Protein AF-A0A9D8KZ90-F1 (afdb_monomer)

Nearest PDB structures (foldseek):
  3aqk-assembly1_A  TM=9.303E-01  e=5.732E-07  Escherichia coli DH1
  3aqm-assembly1_B  TM=9.273E-01  e=6.940E-07  Escherichia coli DH1
  3aql-assembly1_B  TM=9.289E-01  e=1.721E-06  Escherichia coli DH1
  8a1g-assembly1_C  TM=1.361E-01  e=7.220E+00  Homo sapiens

InterPro domains:
  IPR025866 Polymerase A arginine-rich C-terminal domain [PF12626] (77-199)

Structure (mmCIF, N/CA/C/O backbone):
data_AF-A0A9D8KZ90-F1
#
_entry.id   AF-A0A9D8KZ90-F1
#
loop_
_atom_site.group_PDB
_atom_site.id
_atom_site.type_symbol
_atom_site.label_atom_id
_atom_site.label_alt_id
_atom_site.label_comp_id
_atom_site.label_asym_id
_atom_site.label_entity_id
_atom_site.label_seq_id
_atom_site.pdbx_PDB_ins_code
_atom_site.Cartn_x
_atom_site.Cartn_y
_atom_site.Cartn_z
_atom_site.occupancy
_atom_site.B_iso_or_equiv
_atom_site.auth_seq_id
_atom_site.auth_comp_id
_atom_site.auth_asym_id
_atom_site.auth_atom_id
_atom_site.pdbx_PDB_model_num
ATOM 1 N N . VAL A 1 1 ? 7.008 9.802 -13.451 1.00 93.75 1 VAL A N 1
ATOM 2 C CA . VAL A 1 1 ? 5.964 9.368 -14.421 1.00 93.75 1 VAL A CA 1
ATOM 3 C C . VAL A 1 1 ? 6.554 8.870 -15.730 1.00 93.75 1 VAL A C 1
ATOM 5 O O . VAL A 1 1 ? 6.314 7.714 -16.064 1.00 93.75 1 VAL A O 1
ATOM 8 N N . ALA A 1 2 ? 7.344 9.680 -16.448 1.00 96.06 2 ALA A N 1
ATOM 9 C CA . ALA A 1 2 ? 7.835 9.346 -17.793 1.00 96.06 2 ALA A CA 1
ATOM 10 C C . ALA A 1 2 ? 8.504 7.960 -17.890 1.00 96.06 2 ALA A C 1
ATOM 12 O O . ALA A 1 2 ? 8.251 7.213 -18.835 1.00 96.06 2 ALA A O 1
ATOM 13 N N . SER A 1 3 ? 9.291 7.569 -16.879 1.00 95.94 3 SER A N 1
ATOM 14 C CA . SER A 1 3 ? 9.936 6.251 -16.827 1.00 95.94 3 SER A CA 1
ATOM 15 C C . SER A 1 3 ? 8.934 5.094 -16.780 1.00 95.94 3 SER A C 1
ATOM 17 O O . SER A 1 3 ? 9.119 4.104 -17.478 1.00 95.94 3 SER A O 1
ATOM 19 N N . PHE A 1 4 ? 7.850 5.214 -16.007 1.00 97.12 4 PHE A N 1
ATOM 20 C CA . PHE A 1 4 ? 6.812 4.179 -15.926 1.00 97.12 4 PHE A CA 1
ATOM 21 C C . PHE A 1 4 ? 6.065 4.028 -17.253 1.00 97.12 4 PHE A C 1
ATOM 23 O O . PHE A 1 4 ? 5.876 2.913 -17.732 1.00 97.12 4 PHE A O 1
ATOM 30 N N . GLU A 1 5 ? 5.721 5.141 -17.898 1.00 96.56 5 GLU A N 1
ATOM 31 C CA . GLU A 1 5 ? 5.086 5.110 -19.220 1.00 96.56 5 GLU A CA 1
ATOM 32 C C . GLU A 1 5 ? 6.037 4.574 -20.298 1.00 96.56 5 GLU A C 1
ATOM 34 O O . GLU A 1 5 ? 5.613 3.889 -21.225 1.00 96.56 5 GLU A O 1
ATOM 39 N N . GLY A 1 6 ? 7.341 4.831 -20.171 1.00 97.25 6 GLY A N 1
ATOM 40 C CA . GLY A 1 6 ? 8.375 4.169 -20.965 1.00 97.25 6 GLY A CA 1
ATOM 41 C C . GLY A 1 6 ? 8.363 2.650 -20.774 1.00 97.25 6 GLY A C 1
ATOM 42 O O . GLY A 1 6 ? 8.307 1.915 -21.758 1.00 97.25 6 GLY A O 1
ATOM 43 N N . LEU A 1 7 ? 8.345 2.169 -19.524 1.00 96.69 7 LEU A N 1
ATOM 44 C CA . LEU A 1 7 ? 8.268 0.734 -19.222 1.00 96.69 7 LEU A CA 1
ATOM 45 C C . LEU A 1 7 ? 7.018 0.079 -19.824 1.00 96.69 7 LEU A C 1
ATOM 47 O O . LEU A 1 7 ? 7.103 -1.046 -20.317 1.00 96.69 7 LEU A O 1
ATOM 51 N N . GLU A 1 8 ? 5.873 0.765 -19.799 1.00 95.06 8 GLU A N 1
ATOM 52 C CA . GLU A 1 8 ? 4.645 0.293 -20.448 1.00 95.06 8 GLU A CA 1
ATOM 53 C C . GLU A 1 8 ? 4.805 0.236 -21.973 1.00 95.06 8 GLU A C 1
ATOM 55 O O . GLU A 1 8 ? 4.580 -0.817 -22.571 1.00 95.06 8 GLU A O 1
ATOM 60 N N . ARG A 1 9 ? 5.240 1.337 -22.603 1.00 96.69 9 ARG A N 1
ATOM 61 C CA . ARG A 1 9 ? 5.380 1.445 -24.067 1.00 96.69 9 ARG A CA 1
ATOM 62 C C . ARG A 1 9 ? 6.353 0.429 -24.656 1.00 96.69 9 ARG A C 1
ATOM 64 O O . ARG A 1 9 ? 6.106 -0.083 -25.742 1.00 96.69 9 ARG A O 1
ATOM 71 N N . HIS A 1 10 ? 7.437 0.130 -23.947 1.00 97.31 10 HIS A N 1
ATOM 72 C CA . HIS A 1 10 ? 8.463 -0.809 -24.404 1.00 97.31 10 HIS A CA 1
ATOM 73 C C . HIS A 1 10 ? 8.230 -2.251 -23.932 1.00 97.31 10 HIS A C 1
ATOM 75 O O . HIS A 1 10 ? 9.076 -3.108 -24.167 1.00 97.31 10 HIS A O 1
ATOM 81 N N . GLY A 1 11 ? 7.111 -2.542 -23.257 1.00 95.44 11 GLY A N 1
ATOM 82 C CA . GLY A 1 11 ? 6.809 -3.897 -22.788 1.00 95.44 11 GLY A CA 1
ATOM 83 C C . GLY A 1 11 ? 7.760 -4.410 -21.700 1.00 95.44 11 GLY A C 1
ATOM 84 O O . GLY A 1 11 ? 7.877 -5.616 -21.507 1.00 95.44 11 GLY A O 1
ATOM 85 N N . LEU A 1 12 ? 8.424 -3.509 -20.971 1.00 97.12 12 LEU A N 1
ATOM 86 C CA . LEU A 1 12 ? 9.364 -3.843 -19.896 1.00 97.12 12 LEU A CA 1
ATOM 87 C C . LEU A 1 12 ? 8.676 -3.974 -18.533 1.00 97.12 12 LEU A C 1
ATOM 89 O O . LEU A 1 12 ? 9.191 -4.648 -17.641 1.00 97.12 12 LEU A O 1
ATOM 93 N N . LEU A 1 13 ? 7.493 -3.375 -18.358 1.00 96.75 13 LEU A N 1
ATOM 94 C CA . LEU A 1 13 ? 6.746 -3.480 -17.103 1.00 96.75 13 LEU A CA 1
ATOM 95 C C . LEU A 1 13 ? 6.445 -4.942 -16.700 1.00 96.75 13 LEU A C 1
ATOM 97 O O . LEU A 1 13 ? 6.677 -5.266 -15.538 1.00 96.75 13 LEU A O 1
ATOM 101 N N . PRO A 1 14 ? 6.008 -5.852 -17.598 1.00 97.06 14 PRO A N 1
ATOM 102 C CA . PRO A 1 14 ? 5.822 -7.265 -17.258 1.00 97.06 14 PRO A CA 1
ATOM 103 C C . PRO A 1 14 ? 7.114 -7.994 -16.871 1.00 97.06 14 PRO A C 1
ATOM 105 O O . PRO A 1 14 ? 7.050 -8.954 -16.111 1.00 97.06 14 PRO A O 1
ATOM 108 N N . ALA A 1 15 ? 8.271 -7.552 -17.373 1.00 96.31 15 ALA A N 1
ATOM 109 C CA . ALA A 1 15 ? 9.558 -8.156 -17.038 1.00 96.31 15 ALA A CA 1
ATOM 110 C C . ALA A 1 15 ? 10.019 -7.777 -15.623 1.00 96.31 15 ALA A C 1
ATOM 112 O O . ALA A 1 15 ? 10.640 -8.588 -14.949 1.00 96.31 15 ALA A O 1
ATOM 113 N N . LEU A 1 16 ? 9.697 -6.563 -15.163 1.00 96.25 16 LEU A N 1
ATOM 114 C CA . LEU A 1 16 ? 10.094 -6.060 -13.843 1.00 96.25 16 LEU A CA 1
ATOM 115 C C . LEU A 1 16 ? 9.031 -6.306 -12.762 1.00 96.25 16 LEU A C 1
ATOM 117 O O . LEU A 1 16 ? 9.360 -6.656 -11.631 1.00 96.25 16 LEU A O 1
ATOM 121 N N . PHE A 1 17 ? 7.756 -6.135 -13.108 1.00 97.44 17 PHE A N 1
ATOM 122 C CA . PHE A 1 17 ? 6.608 -6.198 -12.200 1.00 97.44 17 PHE A CA 1
ATOM 123 C C . PHE A 1 17 ? 5.475 -7.044 -12.814 1.00 97.44 17 PHE A C 1
ATOM 125 O O . PHE A 1 17 ? 4.403 -6.513 -13.129 1.00 97.44 17 PHE A O 1
ATOM 132 N N . PRO A 1 18 ? 5.681 -8.361 -13.002 1.00 97.12 18 PRO A N 1
ATOM 133 C CA . PRO A 1 18 ? 4.776 -9.224 -13.767 1.00 97.12 18 PRO A CA 1
ATOM 134 C C . PRO A 1 18 ? 3.336 -9.219 -13.239 1.00 97.12 18 PRO A C 1
ATOM 136 O O . PRO A 1 18 ? 2.385 -9.045 -14.006 1.00 97.12 18 PRO A O 1
ATOM 139 N N . GLU A 1 19 ? 3.157 -9.346 -11.922 1.00 97.50 19 GLU A N 1
ATOM 140 C CA . GLU A 1 19 ? 1.825 -9.382 -11.304 1.00 97.50 19 GLU A CA 1
ATOM 141 C C . GLU A 1 19 ? 1.105 -8.031 -11.388 1.00 97.50 19 GLU A C 1
ATOM 143 O O . GLU A 1 19 ? -0.108 -7.987 -11.616 1.00 97.50 19 GLU A O 1
ATOM 148 N N . SER A 1 20 ? 1.839 -6.920 -11.258 1.00 97.88 20 SER A N 1
ATOM 149 C CA . SER A 1 20 ? 1.265 -5.581 -11.418 1.00 97.88 20 SER A CA 1
ATOM 150 C C . SER A 1 20 ? 0.876 -5.322 -12.864 1.00 97.88 20 SER A C 1
ATOM 152 O O . SER A 1 20 ? -0.216 -4.819 -13.110 1.00 97.88 20 SER A O 1
ATOM 154 N N . ALA A 1 21 ? 1.712 -5.717 -13.827 1.00 97.44 21 ALA A N 1
ATOM 155 C CA . ALA A 1 21 ? 1.397 -5.594 -15.246 1.00 97.44 21 ALA A CA 1
ATOM 156 C C . ALA A 1 21 ? 0.131 -6.391 -15.609 1.00 97.44 21 ALA A C 1
ATOM 158 O O . ALA A 1 21 ? -0.772 -5.870 -16.269 1.00 97.44 21 ALA A O 1
ATOM 159 N N . ALA A 1 22 ? 0.017 -7.629 -15.113 1.00 96.69 22 ALA A N 1
ATOM 160 C CA . ALA A 1 22 ? -1.178 -8.448 -15.287 1.00 96.69 22 ALA A CA 1
ATOM 161 C C . ALA A 1 22 ? -2.419 -7.801 -14.647 1.00 96.69 22 ALA A C 1
ATOM 163 O O . ALA A 1 22 ? -3.491 -7.764 -15.259 1.00 96.69 22 ALA A O 1
ATOM 164 N N . ALA A 1 23 ? -2.280 -7.250 -13.437 1.00 97.12 23 ALA A N 1
ATOM 165 C CA . ALA A 1 23 ? -3.363 -6.556 -12.751 1.00 97.12 23 ALA A CA 1
ATOM 166 C C . ALA A 1 23 ? -3.833 -5.307 -13.508 1.00 97.12 23 ALA A C 1
ATOM 168 O O . ALA A 1 23 ? -5.037 -5.152 -13.722 1.00 97.12 23 ALA A O 1
ATOM 169 N N . LEU A 1 24 ? -2.905 -4.468 -13.974 1.00 96.44 24 LEU A N 1
ATOM 170 C CA . LEU A 1 24 ? -3.200 -3.270 -14.761 1.00 96.44 24 LEU A CA 1
ATOM 171 C C . LEU A 1 24 ? -3.915 -3.619 -16.070 1.00 96.44 24 LEU A C 1
ATOM 173 O O . LEU A 1 24 ? -4.951 -3.028 -16.366 1.00 96.44 24 LEU A O 1
ATOM 177 N N . LYS A 1 25 ? -3.451 -4.645 -16.796 1.00 94.44 25 LYS A N 1
ATOM 178 C CA . LYS A 1 25 ? -4.100 -5.119 -18.031 1.00 94.44 25 LYS A CA 1
ATOM 179 C C . LYS A 1 25 ? -5.533 -5.613 -17.794 1.00 94.44 25 LYS A C 1
ATOM 181 O O . LYS A 1 25 ? -6.404 -5.418 -18.635 1.00 94.44 25 LYS A O 1
ATOM 186 N N . SER A 1 26 ? -5.791 -6.249 -16.649 1.00 92.62 26 SER A N 1
ATOM 187 C CA . SER A 1 26 ? -7.129 -6.743 -16.287 1.00 92.62 26 SER A CA 1
ATOM 188 C C . SER A 1 26 ? -8.079 -5.655 -15.756 1.00 92.62 26 SER A C 1
ATOM 190 O O . SER A 1 26 ? -9.293 -5.865 -15.689 1.00 92.62 26 SER A O 1
ATOM 192 N N . ASN A 1 27 ? -7.556 -4.484 -15.378 1.00 91.50 27 ASN A N 1
ATOM 193 C CA . ASN A 1 27 ? -8.325 -3.401 -14.775 1.00 91.50 27 ASN A CA 1
ATOM 194 C C . ASN A 1 27 ? -8.948 -2.484 -15.839 1.00 91.50 27 ASN A C 1
ATOM 196 O O . ASN A 1 27 ? -8.428 -1.414 -16.141 1.00 91.50 27 ASN A O 1
ATOM 200 N N . ARG A 1 28 ? -10.114 -2.880 -16.368 1.00 87.00 28 ARG A N 1
ATOM 201 C CA . ARG A 1 28 ? -10.818 -2.138 -17.437 1.00 87.00 28 ARG A CA 1
ATOM 202 C C . ARG A 1 28 ? -11.144 -0.677 -17.106 1.00 87.00 28 ARG A C 1
ATOM 204 O O . ARG A 1 28 ? -11.207 0.138 -18.015 1.00 87.00 28 ARG A O 1
ATOM 211 N N . SER A 1 29 ? -11.334 -0.329 -15.831 1.00 91.44 29 SER A N 1
ATOM 212 C CA . SER A 1 29 ? -11.627 1.053 -15.422 1.00 91.44 29 SER A CA 1
ATOM 213 C C . SER A 1 29 ? -10.416 1.991 -15.490 1.00 91.44 29 SER A C 1
ATOM 215 O O . SER A 1 29 ? -10.577 3.207 -15.351 1.00 91.44 29 SER A O 1
ATOM 217 N N . GLY A 1 30 ? -9.197 1.452 -15.623 1.00 93.69 30 GLY A N 1
ATOM 218 C CA . GLY A 1 30 ? -7.945 2.211 -15.577 1.00 93.69 30 GLY A CA 1
ATOM 219 C C . GLY A 1 30 ? -7.647 2.858 -14.219 1.00 93.69 30 GLY A C 1
ATOM 220 O O . GLY A 1 30 ? -6.675 3.602 -14.101 1.00 93.69 30 GLY A O 1
ATOM 221 N N . ALA A 1 31 ? -8.458 2.593 -13.192 1.00 94.12 31 ALA A N 1
ATOM 222 C CA . ALA A 1 31 ? -8.336 3.209 -11.874 1.00 94.12 31 ALA A CA 1
ATOM 223 C C . ALA A 1 31 ? -6.998 2.875 -11.205 1.00 94.12 31 ALA A C 1
ATOM 225 O O . ALA A 1 31 ? -6.354 3.756 -10.641 1.00 94.12 31 ALA A O 1
ATOM 226 N N . LEU A 1 32 ? -6.534 1.627 -11.335 1.00 95.44 32 LEU A N 1
ATOM 227 C CA . LEU A 1 32 ? -5.238 1.217 -10.791 1.00 95.44 32 LEU A CA 1
ATOM 228 C C . LEU A 1 32 ? -4.076 1.905 -11.515 1.00 95.44 32 LEU A C 1
ATOM 230 O O . LEU A 1 32 ? -3.105 2.287 -10.871 1.00 95.44 32 LEU A O 1
ATOM 234 N N . ARG A 1 33 ? -4.188 2.119 -12.834 1.00 95.94 33 ARG A N 1
ATOM 235 C CA . ARG A 1 33 ? -3.172 2.867 -13.586 1.00 95.94 33 ARG A CA 1
ATOM 236 C C . ARG A 1 33 ? -3.147 4.333 -13.161 1.00 95.94 33 ARG A C 1
ATOM 238 O O . ARG A 1 33 ? -2.069 4.852 -12.901 1.00 95.94 33 ARG A O 1
ATOM 245 N N . ARG A 1 34 ? -4.314 4.982 -13.036 1.00 95.94 34 ARG A N 1
ATOM 246 C CA . ARG A 1 34 ? -4.417 6.370 -12.547 1.00 95.94 34 ARG A CA 1
ATOM 247 C C . ARG A 1 34 ? -3.790 6.528 -11.166 1.00 95.94 34 ARG A C 1
ATOM 249 O O . ARG A 1 34 ? -3.001 7.440 -10.980 1.00 95.94 34 ARG A O 1
ATOM 256 N N . PHE A 1 35 ? -4.068 5.603 -10.247 1.00 96.88 35 PHE A N 1
ATOM 257 C CA . PHE A 1 35 ? -3.436 5.577 -8.928 1.00 96.88 35 PHE A CA 1
ATOM 258 C C . PHE A 1 35 ? -1.903 5.548 -9.004 1.00 96.88 35 PHE A C 1
ATOM 260 O O . PHE A 1 35 ? -1.241 6.362 -8.365 1.00 96.88 35 PHE A O 1
ATOM 267 N N . VAL A 1 36 ? -1.335 4.625 -9.791 1.00 97.50 36 VAL A N 1
ATOM 268 C CA . VAL A 1 36 ? 0.126 4.499 -9.922 1.00 97.50 36 VAL A CA 1
ATOM 269 C C . VAL A 1 36 ? 0.723 5.759 -10.546 1.00 97.50 36 VAL A C 1
ATOM 271 O O . VAL A 1 36 ? 1.708 6.279 -10.033 1.00 97.50 36 VAL A O 1
ATOM 274 N N . VAL A 1 37 ? 0.117 6.274 -11.619 1.00 97.12 37 VAL A N 1
ATOM 275 C CA . VAL A 1 37 ? 0.579 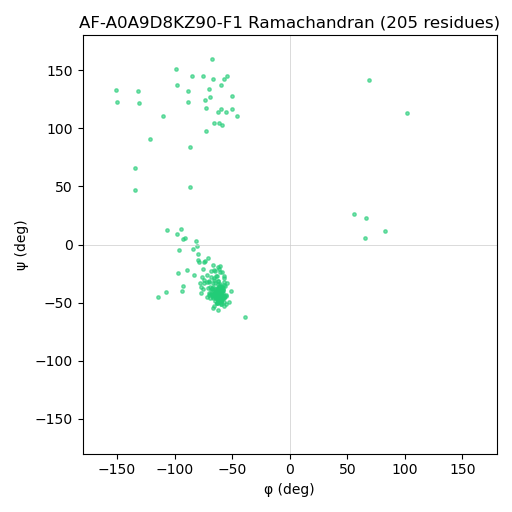7.496 -12.291 1.00 97.12 37 VAL A CA 1
ATOM 276 C C . VAL A 1 37 ? 0.540 8.694 -11.345 1.00 97.12 37 VAL A C 1
ATOM 278 O O . VAL A 1 37 ? 1.513 9.440 -11.298 1.00 97.12 37 VAL A O 1
ATOM 281 N N . GLU A 1 38 ? -0.523 8.850 -10.557 1.00 96.81 38 GLU A N 1
ATOM 282 C CA . GLU A 1 38 ? -0.646 9.951 -9.600 1.00 96.81 38 GLU A CA 1
ATOM 283 C C . GLU A 1 38 ? 0.389 9.849 -8.473 1.00 96.81 38 GLU A C 1
ATOM 285 O O . GLU A 1 38 ? 1.079 10.817 -8.161 1.00 96.81 38 GLU A O 1
ATOM 290 N N . GLY A 1 39 ? 0.592 8.650 -7.919 1.00 96.69 39 GLY A N 1
ATOM 291 C CA . GLY A 1 39 ? 1.633 8.433 -6.913 1.00 96.69 39 GLY A CA 1
ATOM 292 C C . GLY A 1 39 ? 3.044 8.695 -7.445 1.00 96.69 39 GLY A C 1
ATOM 293 O O . GLY A 1 39 ? 3.884 9.257 -6.741 1.00 96.69 39 GLY A O 1
ATOM 294 N N . LEU A 1 40 ? 3.309 8.330 -8.702 1.00 97.38 40 LEU A N 1
ATOM 295 C CA . LEU A 1 40 ? 4.581 8.623 -9.361 1.00 97.38 40 LEU A CA 1
ATOM 296 C C . LEU A 1 40 ? 4.738 10.106 -9.706 1.00 97.38 40 LEU A C 1
ATOM 298 O O . LEU A 1 40 ? 5.859 10.593 -9.666 1.00 97.38 40 LEU A O 1
ATOM 302 N N . ARG A 1 41 ? 3.656 10.825 -10.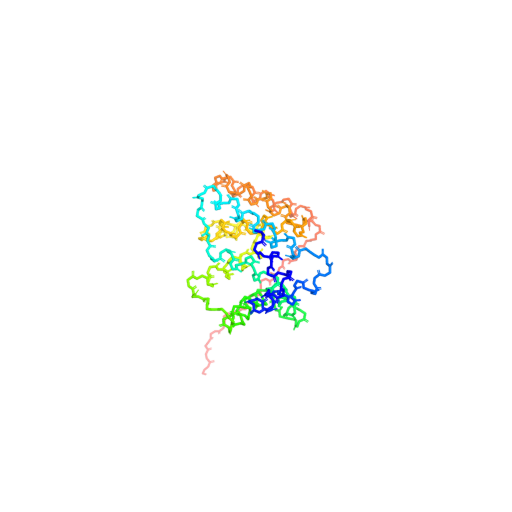019 1.00 97.00 41 ARG A N 1
ATOM 303 C CA . ARG A 1 41 ? 3.681 12.282 -10.218 1.00 97.00 41 ARG A CA 1
ATOM 304 C C . ARG A 1 41 ? 4.068 12.989 -8.926 1.00 97.00 41 ARG A C 1
ATOM 306 O O . ARG A 1 41 ? 5.029 13.745 -8.924 1.00 97.00 41 ARG A O 1
ATOM 313 N N . SER A 1 42 ? 3.405 12.651 -7.821 1.00 94.06 42 SER A N 1
ATOM 314 C CA . SER A 1 42 ? 3.770 13.176 -6.503 1.00 94.06 42 SER A CA 1
ATOM 315 C C . SER A 1 42 ? 5.214 12.814 -6.132 1.00 94.06 42 SER A C 1
ATOM 317 O O . SER A 1 42 ? 5.934 13.622 -5.559 1.00 94.06 42 SER A O 1
ATOM 319 N N . THR A 1 43 ? 5.686 11.621 -6.503 1.00 95.25 43 THR A N 1
ATOM 320 C CA . THR A 1 43 ? 7.090 11.239 -6.286 1.00 95.25 43 THR A CA 1
ATOM 321 C C . THR A 1 43 ? 8.057 12.096 -7.108 1.00 95.25 43 THR A C 1
ATOM 323 O O . THR A 1 43 ? 9.065 12.535 -6.561 1.00 95.25 43 THR A O 1
ATOM 326 N N . ASP A 1 44 ? 7.756 12.357 -8.384 1.00 96.69 44 ASP A N 1
ATOM 327 C CA . ASP A 1 44 ? 8.567 13.237 -9.237 1.00 96.69 44 ASP A CA 1
ATOM 328 C C . ASP A 1 44 ? 8.652 14.655 -8.642 1.00 96.69 44 ASP A C 1
ATOM 330 O O . ASP A 1 44 ? 9.739 15.221 -8.574 1.00 96.69 44 ASP A O 1
ATOM 334 N N . GLU A 1 45 ? 7.528 15.208 -8.168 1.00 96.00 45 GLU A N 1
ATOM 335 C CA . GLU A 1 45 ? 7.467 16.537 -7.536 1.00 96.00 45 GLU A CA 1
ATOM 336 C C . GLU A 1 45 ? 8.352 16.618 -6.291 1.00 96.00 45 GLU A C 1
ATOM 338 O O . GLU A 1 45 ? 9.092 17.581 -6.110 1.00 96.00 45 GLU A O 1
ATOM 343 N N . ARG A 1 46 ? 8.336 15.577 -5.453 1.00 95.38 46 ARG A N 1
ATOM 344 C CA . ARG A 1 46 ? 9.186 15.518 -4.259 1.00 95.38 46 ARG A CA 1
ATOM 345 C C . ARG A 1 46 ? 10.667 15.496 -4.615 1.00 95.38 46 ARG A C 1
ATOM 347 O O . ARG A 1 46 ? 11.436 16.225 -4.004 1.00 95.38 46 ARG A O 1
ATOM 354 N N . VAL A 1 47 ? 11.059 14.718 -5.624 1.00 96.00 47 VAL A N 1
ATOM 355 C CA . VAL A 1 47 ? 12.450 14.707 -6.109 1.00 96.00 47 VAL A CA 1
ATOM 356 C C . VAL A 1 47 ? 12.849 16.075 -6.663 1.00 96.00 47 VAL A C 1
ATOM 358 O O . VAL A 1 47 ? 13.942 16.542 -6.369 1.00 96.00 47 VAL A O 1
ATOM 361 N N . ALA A 1 48 ? 11.973 16.728 -7.431 1.00 96.69 48 ALA A N 1
ATOM 362 C CA . ALA A 1 48 ? 12.238 18.056 -7.985 1.00 96.69 48 ALA A CA 1
ATOM 363 C C . ALA A 1 48 ? 12.409 19.138 -6.903 1.00 96.69 48 ALA A C 1
ATOM 365 O O . ALA A 1 48 ? 13.118 20.114 -7.129 1.00 96.69 48 ALA A O 1
ATOM 366 N N . ASN A 1 49 ? 11.786 18.945 -5.738 1.00 96.75 49 ASN A N 1
ATOM 367 C CA . ASN A 1 49 ? 11.881 19.830 -4.577 1.00 96.75 49 ASN A CA 1
ATOM 368 C C . ASN A 1 49 ? 12.963 19.401 -3.562 1.00 96.75 49 ASN A C 1
ATOM 370 O O . ASN A 1 49 ? 12.936 19.869 -2.425 1.00 96.75 49 ASN A O 1
ATOM 374 N N . ASP A 1 50 ? 13.875 18.488 -3.925 1.00 94.88 50 ASP A N 1
ATOM 375 C CA . ASP A 1 50 ? 14.909 17.922 -3.038 1.00 94.88 50 ASP A CA 1
ATOM 376 C C . ASP A 1 50 ? 14.357 17.277 -1.747 1.00 94.88 50 ASP A C 1
ATOM 378 O O . ASP A 1 50 ? 15.036 17.148 -0.724 1.00 94.88 50 ASP A O 1
ATOM 382 N N . GLU A 1 51 ? 13.107 16.812 -1.784 1.00 93.62 51 GLU A N 1
ATOM 383 C CA . GLU A 1 51 ? 12.490 16.113 -0.668 1.00 93.62 51 GLU A CA 1
ATOM 384 C C . GLU A 1 51 ? 12.830 14.613 -0.665 1.00 93.62 51 GLU A C 1
ATOM 386 O O . GLU A 1 51 ? 12.856 13.947 -1.706 1.00 93.62 51 GLU A O 1
ATOM 391 N N . PRO A 1 52 ? 12.994 14.001 0.522 1.00 91.31 52 PRO A N 1
ATOM 392 C CA . PRO A 1 52 ? 13.323 12.587 0.619 1.00 91.31 52 PRO A CA 1
ATOM 393 C C . PRO A 1 52 ? 12.154 11.696 0.185 1.00 91.31 52 PRO A C 1
ATOM 395 O O . PRO A 1 52 ? 11.057 11.743 0.752 1.00 91.31 52 PRO A O 1
ATOM 398 N N . VAL A 1 53 ? 12.418 10.786 -0.752 1.00 92.50 53 VAL A N 1
ATOM 399 C CA . VAL A 1 53 ? 11.475 9.746 -1.185 1.00 92.50 53 VAL A CA 1
ATOM 400 C C . VAL A 1 53 ? 11.771 8.423 -0.479 1.00 92.50 53 VAL A C 1
ATOM 402 O O . VAL A 1 53 ? 12.918 8.003 -0.346 1.00 92.50 53 VAL A O 1
ATOM 405 N N . SER A 1 54 ? 10.723 7.724 -0.034 1.00 93.75 54 SER A N 1
ATOM 406 C CA . SER A 1 54 ? 10.861 6.412 0.603 1.00 93.75 54 SER A CA 1
ATOM 407 C C . SER A 1 54 ? 10.833 5.276 -0.430 1.00 93.75 54 SER A C 1
ATOM 409 O O . SER A 1 54 ? 9.807 5.102 -1.095 1.00 93.75 54 SER A O 1
ATOM 411 N N . PRO A 1 55 ? 11.868 4.412 -0.504 1.00 95.50 55 PRO A N 1
ATOM 412 C CA . PRO A 1 55 ? 11.843 3.238 -1.379 1.00 95.50 55 PRO A CA 1
ATOM 413 C C . PRO A 1 55 ? 10.671 2.295 -1.083 1.00 95.50 55 PRO A C 1
ATOM 415 O O . PRO A 1 55 ? 10.053 1.759 -1.997 1.00 95.50 55 PRO A O 1
ATOM 418 N N . ALA A 1 56 ? 10.321 2.121 0.196 1.00 97.12 56 ALA A N 1
ATOM 419 C CA . ALA A 1 56 ? 9.191 1.284 0.592 1.00 97.12 56 ALA A CA 1
ATOM 420 C C . ALA A 1 56 ? 7.853 1.824 0.068 1.00 97.12 56 ALA A C 1
ATOM 422 O O . ALA A 1 56 ? 6.998 1.045 -0.347 1.00 97.12 56 ALA A O 1
ATOM 423 N N . PHE A 1 57 ? 7.682 3.149 0.055 1.00 97.38 57 PHE A N 1
ATOM 424 C CA . PHE A 1 57 ? 6.488 3.784 -0.496 1.00 97.38 57 PHE A CA 1
ATOM 425 C C . PHE A 1 57 ? 6.414 3.607 -2.016 1.00 97.38 57 PHE A C 1
ATOM 427 O O . PHE A 1 57 ? 5.364 3.245 -2.536 1.00 97.38 57 PHE A O 1
ATOM 434 N N . LEU A 1 58 ? 7.538 3.761 -2.723 1.00 96.94 58 LEU A N 1
ATOM 435 C CA . LEU A 1 58 ? 7.594 3.529 -4.167 1.00 96.94 58 LEU A CA 1
ATOM 436 C C . LEU A 1 58 ? 7.216 2.083 -4.530 1.00 96.94 58 LEU A C 1
ATOM 438 O O . LEU A 1 58 ? 6.390 1.867 -5.416 1.00 96.94 58 LEU A O 1
ATOM 442 N N . PHE A 1 59 ? 7.749 1.087 -3.812 1.00 97.88 59 PHE A N 1
ATOM 443 C CA . PHE A 1 59 ? 7.320 -0.304 -3.996 1.00 97.88 59 PHE A CA 1
ATOM 444 C C . PHE A 1 59 ? 5.842 -0.501 -3.647 1.00 97.88 59 PHE A C 1
ATOM 446 O O . PHE A 1 59 ? 5.142 -1.205 -4.375 1.00 97.88 59 PHE A O 1
ATOM 453 N N . ALA A 1 60 ? 5.340 0.157 -2.596 1.00 98.31 60 ALA A N 1
ATOM 454 C CA . ALA A 1 60 ? 3.928 0.090 -2.228 1.00 98.31 60 ALA A CA 1
ATOM 455 C C . ALA A 1 60 ? 3.023 0.592 -3.356 1.00 98.31 60 ALA A C 1
ATOM 457 O O . ALA A 1 60 ? 1.980 -0.018 -3.582 1.00 98.31 60 ALA A O 1
ATOM 458 N N . LEU A 1 61 ? 3.423 1.653 -4.069 1.00 97.81 61 LEU A N 1
ATOM 459 C CA . LEU A 1 61 ? 2.708 2.176 -5.235 1.00 97.81 61 LEU A CA 1
ATOM 460 C C . LEU A 1 61 ? 2.742 1.190 -6.406 1.00 97.81 61 LEU A C 1
ATOM 462 O O . LEU A 1 61 ? 1.694 0.797 -6.915 1.00 97.81 61 LEU A O 1
ATOM 466 N N . LEU A 1 62 ? 3.941 0.764 -6.815 1.00 97.75 62 LEU A N 1
ATOM 467 C CA . LEU A 1 62 ? 4.139 -0.064 -8.011 1.00 97.75 62 LEU A CA 1
ATOM 4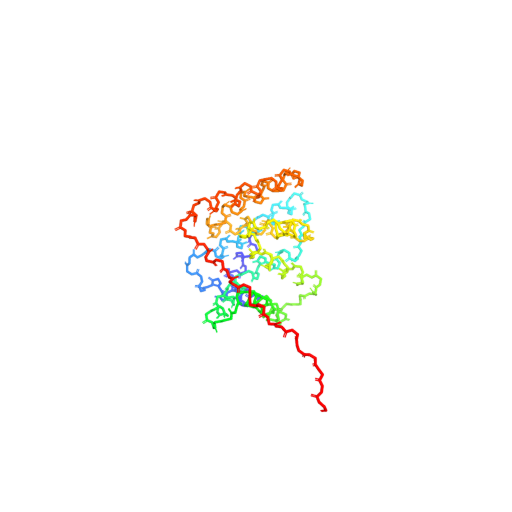68 C C . LEU A 1 62 ? 3.520 -1.463 -7.878 1.00 97.75 62 LEU A C 1
ATOM 470 O O . LEU A 1 62 ? 3.074 -2.041 -8.871 1.00 97.75 62 LEU A O 1
ATOM 474 N N . LEU A 1 63 ? 3.464 -2.009 -6.661 1.00 98.38 63 LEU A N 1
ATOM 475 C CA . LEU A 1 63 ? 2.905 -3.334 -6.371 1.00 98.38 63 LEU A CA 1
ATOM 476 C C . LEU A 1 63 ? 1.442 -3.298 -5.910 1.00 98.38 63 LEU A C 1
ATOM 478 O O . LEU A 1 63 ? 0.813 -4.351 -5.784 1.00 98.38 63 LEU A O 1
ATOM 482 N N . TRP A 1 64 ? 0.859 -2.111 -5.720 1.00 98.12 64 TRP A N 1
ATOM 483 C CA . TRP A 1 64 ? -0.547 -1.973 -5.340 1.00 98.12 64 TRP A CA 1
ATOM 484 C C . TRP A 1 64 ? -1.520 -2.686 -6.292 1.00 98.12 64 TRP A C 1
ATOM 486 O O . TRP A 1 64 ? -2.409 -3.387 -5.800 1.00 98.12 64 TRP A O 1
ATOM 496 N N . PRO A 1 65 ? -1.367 -2.611 -7.634 1.00 98.00 65 PRO A N 1
ATOM 497 C CA . PRO A 1 65 ? -2.267 -3.324 -8.535 1.00 98.00 65 PRO A CA 1
ATOM 498 C C . PRO A 1 65 ? -2.257 -4.842 -8.302 1.00 98.00 65 PRO A C 1
ATOM 500 O O . PRO A 1 65 ? -3.321 -5.469 -8.243 1.00 98.00 65 PRO A O 1
ATOM 503 N N . ALA A 1 66 ? -1.069 -5.426 -8.110 1.00 98.25 66 ALA A N 1
ATOM 504 C CA . ALA A 1 66 ? -0.905 -6.843 -7.794 1.00 98.25 66 ALA A CA 1
ATOM 505 C C . ALA A 1 66 ? -1.572 -7.208 -6.459 1.00 98.25 66 ALA A C 1
ATOM 507 O O . ALA A 1 66 ? -2.272 -8.224 -6.369 1.00 98.25 66 ALA A O 1
ATOM 508 N N . PHE A 1 67 ? -1.406 -6.357 -5.440 1.00 98.56 67 PHE A N 1
ATOM 509 C CA . PHE A 1 67 ? -2.053 -6.516 -4.139 1.00 98.56 67 PHE A CA 1
ATOM 510 C C . PHE A 1 67 ? -3.578 -6.523 -4.264 1.00 98.56 67 PHE A C 1
ATOM 512 O O . PHE A 1 67 ? -4.211 -7.475 -3.811 1.00 98.56 67 PHE A O 1
ATOM 519 N N . CYS A 1 68 ? -4.177 -5.537 -4.941 1.00 97.06 68 CYS A N 1
ATOM 520 C CA . CYS A 1 68 ? -5.628 -5.471 -5.132 1.00 97.06 68 CYS A CA 1
ATOM 521 C C . CYS A 1 68 ? -6.178 -6.712 -5.845 1.00 97.06 68 CYS A C 1
ATOM 523 O O . CYS A 1 68 ? -7.161 -7.301 -5.394 1.00 97.06 68 CYS A O 1
ATOM 525 N N . ARG A 1 69 ? -5.534 -7.138 -6.940 1.00 97.31 69 ARG A N 1
ATOM 526 C CA . ARG A 1 69 ? -5.948 -8.330 -7.695 1.00 97.31 69 ARG A CA 1
ATOM 527 C C .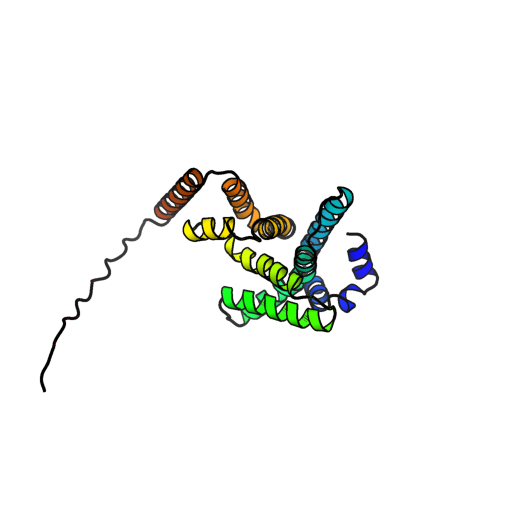 ARG A 1 69 ? -5.886 -9.592 -6.833 1.00 97.31 69 ARG A C 1
ATOM 529 O O . ARG A 1 69 ? -6.829 -10.382 -6.842 1.00 97.31 69 ARG A O 1
ATOM 536 N N . THR A 1 70 ? -4.808 -9.760 -6.070 1.00 98.19 70 THR A N 1
ATOM 537 C CA . THR A 1 70 ? -4.617 -10.919 -5.183 1.00 98.19 70 THR A CA 1
ATOM 538 C C . THR A 1 70 ? -5.611 -10.907 -4.024 1.00 98.19 70 THR A C 1
ATOM 540 O O . THR A 1 70 ? -6.211 -11.937 -3.721 1.00 98.19 70 THR A O 1
ATOM 543 N N . LEU A 1 71 ? -5.844 -9.744 -3.413 1.00 98.06 71 LEU A N 1
ATOM 544 C CA . LEU A 1 71 ? -6.801 -9.573 -2.324 1.00 98.06 71 LEU A CA 1
ATOM 545 C C . LEU A 1 71 ? -8.222 -9.943 -2.760 1.00 98.06 71 LEU A C 1
ATOM 547 O O . LEU A 1 71 ? -8.872 -10.743 -2.092 1.00 98.06 71 LEU A O 1
ATOM 551 N N . ILE A 1 72 ? -8.679 -9.427 -3.905 1.00 96.25 72 ILE A N 1
ATOM 552 C CA . ILE A 1 72 ? -10.008 -9.746 -4.450 1.00 96.25 72 ILE A CA 1
ATOM 553 C C . ILE A 1 72 ? -10.137 -11.251 -4.713 1.00 96.25 72 ILE A C 1
ATOM 555 O O . ILE A 1 72 ? -11.172 -11.846 -4.411 1.00 96.25 72 ILE A O 1
ATOM 559 N N . ALA A 1 73 ? -9.095 -11.888 -5.255 1.00 97.44 73 ALA A N 1
ATOM 560 C CA . ALA A 1 73 ? -9.100 -13.328 -5.494 1.00 97.44 73 ALA A CA 1
ATOM 561 C C . ALA A 1 73 ? -9.227 -14.133 -4.189 1.00 97.44 73 ALA A C 1
ATOM 563 O O . ALA A 1 73 ? -10.041 -15.051 -4.120 1.00 97.44 73 ALA A O 1
ATOM 564 N N . LEU A 1 74 ? -8.478 -13.766 -3.145 1.00 97.94 74 LEU A N 1
ATOM 565 C CA . LEU A 1 74 ? -8.530 -14.428 -1.836 1.00 97.94 74 LEU A CA 1
ATOM 566 C C . LEU A 1 74 ? -9.871 -14.206 -1.121 1.00 97.94 74 LEU A C 1
ATOM 568 O O . LEU A 1 74 ? -10.411 -15.131 -0.523 1.00 97.94 74 LEU A O 1
ATOM 572 N N . GLN A 1 75 ? -10.451 -13.009 -1.220 1.00 96.88 75 GLN A N 1
ATOM 573 C CA . GLN A 1 75 ? -11.779 -12.726 -0.664 1.00 96.88 75 GLN A CA 1
ATOM 574 C C . GLN A 1 75 ? -12.872 -13.552 -1.351 1.00 96.88 75 GLN A C 1
ATOM 576 O O . GLN A 1 75 ? -13.754 -14.084 -0.682 1.00 96.88 75 GLN A O 1
ATOM 581 N N . ARG A 1 76 ? -12.789 -13.734 -2.675 1.00 97.00 76 ARG A N 1
ATOM 582 C CA . ARG A 1 76 ? -13.712 -14.604 -3.429 1.00 97.00 76 ARG A CA 1
ATOM 583 C C . ARG A 1 76 ? -13.598 -16.081 -3.052 1.00 97.00 76 ARG A C 1
ATOM 585 O O . ARG A 1 76 ? -14.551 -16.822 -3.248 1.00 97.00 76 ARG A O 1
ATOM 592 N N . GLN A 1 77 ? -12.464 -16.498 -2.495 1.00 96.81 77 GLN A N 1
ATOM 593 C CA . GLN A 1 77 ? -12.270 -17.840 -1.937 1.00 96.81 77 GLN A CA 1
ATOM 594 C C . GLN A 1 77 ? -12.844 -17.982 -0.515 1.00 96.81 77 GLN A C 1
ATOM 596 O O . GLN A 1 77 ? -12.701 -19.036 0.096 1.00 96.81 77 GLN A O 1
ATOM 601 N N . GLY A 1 78 ? -13.482 -16.939 0.029 1.00 96.25 78 GLY A N 1
ATOM 602 C CA . GLY A 1 78 ? -14.127 -16.972 1.343 1.00 96.25 78 GLY A CA 1
ATOM 603 C C . GLY A 1 78 ? -13.183 -16.733 2.522 1.00 96.25 78 GLY A C 1
ATOM 604 O O . GLY A 1 78 ? -13.579 -16.946 3.667 1.00 96.25 78 GLY A O 1
ATOM 605 N N . LEU A 1 79 ? -11.943 -16.289 2.285 1.00 96.62 79 LEU A N 1
ATOM 606 C CA . LEU A 1 79 ? -11.041 -15.941 3.382 1.00 96.62 79 LEU A CA 1
ATOM 607 C C . LEU A 1 79 ? -11.555 -14.713 4.140 1.00 96.62 79 LEU A C 1
ATOM 609 O O . LEU A 1 79 ? -12.024 -13.739 3.546 1.00 96.62 79 LEU A O 1
ATOM 613 N N . ALA A 1 80 ? -11.385 -14.734 5.464 1.00 96.81 80 ALA A N 1
ATOM 614 C CA . ALA A 1 80 ? -11.699 -13.593 6.314 1.00 96.81 80 ALA A CA 1
ATOM 615 C C . ALA A 1 80 ? -10.915 -12.338 5.865 1.00 96.81 80 ALA A C 1
ATOM 617 O O . ALA A 1 80 ? -9.736 -12.462 5.521 1.00 96.81 80 ALA A O 1
ATOM 618 N N . PRO A 1 81 ? -11.504 -11.124 5.906 1.00 93.75 81 PRO A N 1
ATOM 619 C CA . PRO A 1 81 ? -10.889 -9.928 5.324 1.00 93.75 81 PRO A CA 1
ATOM 620 C C . PRO A 1 81 ? -9.475 -9.609 5.827 1.00 93.75 81 PRO A C 1
ATOM 622 O O . PRO A 1 81 ? -8.599 -9.302 5.022 1.00 93.75 81 PRO A O 1
ATOM 625 N N . GLU A 1 82 ? -9.233 -9.700 7.140 1.00 94.19 82 G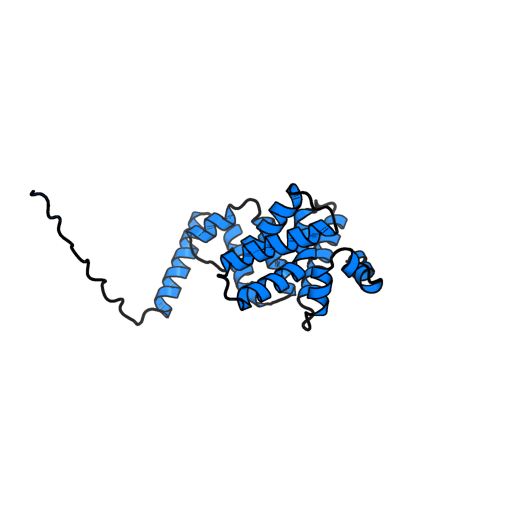LU A N 1
ATOM 626 C CA . GLU A 1 82 ? -7.906 -9.418 7.711 1.00 94.19 82 GLU A CA 1
ATOM 627 C C . GLU A 1 82 ? -6.862 -10.463 7.284 1.00 94.19 82 GLU A C 1
ATOM 629 O O . GLU A 1 82 ? -5.717 -10.115 6.994 1.00 94.19 82 GLU A O 1
ATOM 634 N N . GLU A 1 83 ? -7.264 -11.732 7.195 1.00 97.19 83 GLU A N 1
ATOM 635 C CA . GLU A 1 83 ? -6.393 -12.824 6.754 1.00 97.19 83 GLU A CA 1
ATOM 636 C C . GLU A 1 83 ? -6.083 -12.717 5.257 1.00 97.19 83 GLU A C 1
ATOM 638 O O . GLU A 1 83 ? -4.934 -12.857 4.839 1.00 97.19 83 GLU A O 1
ATOM 643 N N . ALA A 1 84 ? -7.089 -12.390 4.442 1.00 98.06 84 ALA A N 1
ATOM 644 C CA . ALA A 1 84 ? -6.921 -12.171 3.011 1.00 98.06 84 ALA A CA 1
ATOM 645 C C . ALA A 1 84 ? -5.936 -11.025 2.722 1.00 98.06 84 ALA A C 1
ATOM 647 O O . ALA A 1 84 ? -5.123 -11.137 1.808 1.00 98.06 84 ALA A O 1
ATOM 648 N N . GLN A 1 85 ? -5.961 -9.950 3.519 1.00 97.31 85 GLN A N 1
ATOM 649 C CA . GLN A 1 85 ? -5.023 -8.828 3.391 1.00 97.31 85 GLN A CA 1
ATOM 650 C C . GLN A 1 85 ? -3.582 -9.231 3.691 1.00 97.31 85 GLN A C 1
ATOM 652 O O . GLN A 1 85 ? -2.694 -8.930 2.893 1.00 97.31 85 GLN A O 1
ATOM 657 N N . ARG A 1 86 ? -3.349 -9.937 4.803 1.00 97.88 86 ARG A N 1
ATOM 658 C CA . ARG A 1 86 ? -2.009 -10.427 5.165 1.00 97.88 86 ARG A CA 1
ATOM 659 C C . ARG A 1 86 ? -1.466 -11.371 4.097 1.00 97.88 86 ARG A C 1
ATOM 661 O O . ARG A 1 86 ? -0.395 -11.123 3.552 1.00 97.88 86 ARG A O 1
ATOM 668 N N . ARG A 1 87 ? -2.260 -12.367 3.688 1.00 98.25 87 ARG A N 1
ATOM 669 C CA . ARG A 1 87 ? -1.861 -13.313 2.634 1.00 98.25 87 ARG A CA 1
ATOM 670 C C . ARG A 1 87 ? -1.619 -12.647 1.284 1.00 98.25 87 ARG A C 1
ATOM 672 O O . ARG A 1 87 ? -0.706 -13.055 0.572 1.00 98.25 87 ARG A O 1
ATOM 679 N N . ALA A 1 88 ? -2.415 -11.644 0.909 1.00 98.56 88 ALA A N 1
ATOM 680 C CA . ALA A 1 88 ? -2.190 -10.896 -0.325 1.00 98.56 88 ALA A CA 1
ATOM 681 C C . ALA A 1 88 ? -0.854 -10.143 -0.283 1.00 98.56 88 ALA A C 1
ATOM 683 O O . ALA A 1 88 ? -0.087 -10.214 -1.243 1.00 98.56 88 ALA A O 1
ATOM 684 N N . ALA A 1 89 ? -0.563 -9.466 0.833 1.00 98.25 89 ALA A N 1
ATOM 685 C CA . ALA A 1 89 ? 0.684 -8.736 1.031 1.00 98.25 89 ALA A CA 1
ATOM 686 C C . ALA A 1 89 ? 1.904 -9.669 0.943 1.00 98.25 89 ALA A C 1
ATOM 688 O O . ALA A 1 89 ? 2.849 -9.381 0.202 1.00 98.25 89 ALA A O 1
ATOM 689 N N . ASP A 1 90 ? 1.844 -10.816 1.623 1.00 98.00 90 ASP A N 1
ATOM 690 C CA . ASP A 1 90 ? 2.902 -11.827 1.603 1.00 98.00 90 ASP A CA 1
ATOM 691 C C . ASP A 1 90 ? 3.099 -12.413 0.204 1.00 98.00 90 ASP A C 1
ATOM 693 O O . ASP A 1 90 ? 4.216 -12.417 -0.314 1.00 98.00 90 ASP A O 1
ATOM 697 N N . ARG A 1 91 ? 2.017 -12.852 -0.451 1.00 98.12 91 ARG A N 1
ATOM 698 C CA . ARG A 1 91 ? 2.087 -13.497 -1.769 1.00 98.12 91 ARG A CA 1
ATOM 699 C C . ARG A 1 91 ? 2.668 -12.574 -2.833 1.00 98.12 91 ARG A C 1
ATOM 701 O O . ARG A 1 91 ? 3.546 -12.994 -3.580 1.00 98.12 91 ARG A O 1
ATOM 708 N N . VAL A 1 92 ? 2.212 -11.322 -2.883 1.00 98.31 92 VAL A N 1
ATOM 709 C CA . VAL A 1 92 ? 2.732 -10.333 -3.840 1.00 98.31 92 VAL A CA 1
ATOM 710 C C . VAL A 1 92 ? 4.205 -10.043 -3.575 1.00 98.31 92 VAL A C 1
ATOM 712 O O . VAL A 1 92 ? 4.991 -9.981 -4.515 1.00 98.31 92 VAL A O 1
ATOM 715 N N . THR A 1 93 ? 4.600 -9.928 -2.305 1.00 97.69 93 THR A N 1
ATOM 716 C CA . THR A 1 93 ? 6.004 -9.705 -1.937 1.00 97.69 93 THR A CA 1
ATOM 717 C C . THR A 1 93 ? 6.886 -10.887 -2.349 1.00 97.69 93 THR A C 1
ATOM 719 O O . THR A 1 93 ? 7.940 -10.681 -2.947 1.00 97.69 93 THR A O 1
ATOM 722 N N . LEU A 1 94 ? 6.456 -12.121 -2.066 1.00 97.31 94 LEU A N 1
ATOM 723 C CA . LEU A 1 94 ? 7.196 -13.340 -2.408 1.00 97.31 94 LEU A CA 1
ATOM 724 C C . LEU A 1 94 ? 7.317 -13.540 -3.919 1.00 97.31 94 LEU A C 1
ATOM 726 O O . LEU A 1 94 ? 8.396 -13.878 -4.394 1.00 97.31 94 LEU A O 1
ATOM 730 N N . HIS A 1 95 ? 6.248 -13.292 -4.677 1.00 96.75 95 HIS A N 1
ATOM 731 C CA . HIS A 1 95 ? 6.309 -13.340 -6.138 1.00 96.75 95 HIS A CA 1
ATOM 732 C C . HIS A 1 95 ? 7.233 -12.249 -6.691 1.00 96.75 95 HIS A C 1
ATOM 734 O O . HIS A 1 95 ? 8.011 -12.513 -7.595 1.00 96.75 95 HIS A O 1
ATOM 740 N N . GLN A 1 96 ? 7.212 -11.030 -6.143 1.00 97.38 96 GLN A N 1
ATOM 741 C CA . GLN A 1 96 ? 8.105 -9.976 -6.632 1.00 97.38 96 GLN A CA 1
ATOM 742 C C . GLN A 1 96 ? 9.587 -10.303 -6.383 1.00 97.38 96 GLN A C 1
ATOM 744 O O . GLN A 1 96 ? 10.437 -9.961 -7.208 1.00 97.38 96 GLN A O 1
ATOM 749 N N . LEU A 1 97 ? 9.898 -10.993 -5.280 1.00 96.19 97 LEU A N 1
ATOM 750 C CA . LEU A 1 97 ? 11.258 -11.415 -4.934 1.00 96.19 97 LEU A CA 1
ATOM 751 C C . LEU A 1 97 ? 11.892 -12.371 -5.954 1.00 96.19 97 LEU A C 1
ATOM 753 O O . LEU A 1 97 ? 13.117 -12.446 -6.004 1.00 96.19 97 LEU A O 1
ATOM 757 N N . THR A 1 98 ? 11.101 -13.068 -6.778 1.00 96.38 98 THR A N 1
ATOM 758 C CA . THR A 1 98 ? 11.643 -13.926 -7.847 1.00 96.38 98 THR A CA 1
ATOM 759 C C . THR A 1 98 ? 12.181 -13.127 -9.032 1.00 96.38 98 THR A C 1
ATOM 761 O O . THR A 1 98 ? 12.889 -13.681 -9.866 1.00 96.38 98 THR A O 1
ATOM 764 N N . THR A 1 99 ? 11.838 -11.839 -9.117 1.00 96.19 99 THR A N 1
ATOM 765 C CA . THR A 1 99 ? 12.163 -10.967 -10.252 1.00 96.19 99 THR A CA 1
ATOM 766 C C . THR A 1 99 ? 13.118 -9.846 -9.852 1.00 96.19 99 THR A C 1
ATOM 768 O O . THR A 1 99 ? 14.080 -9.570 -10.561 1.00 96.19 99 THR A O 1
ATOM 771 N N . ILE A 1 100 ? 12.871 -9.189 -8.713 1.00 94.81 100 ILE A N 1
ATOM 772 C CA . ILE A 1 100 ? 13.694 -8.081 -8.212 1.00 94.81 100 ILE A CA 1
ATOM 773 C C . ILE A 1 100 ? 14.004 -8.318 -6.738 1.00 94.81 100 ILE A C 1
ATOM 775 O O . ILE A 1 100 ? 13.104 -8.555 -5.930 1.00 94.81 100 ILE A O 1
ATOM 779 N N . ALA A 1 101 ? 15.278 -8.180 -6.367 1.00 95.19 101 ALA A N 1
ATOM 780 C CA . ALA A 1 101 ? 15.690 -8.218 -4.973 1.00 95.19 101 ALA A CA 1
ATOM 781 C C . ALA A 1 1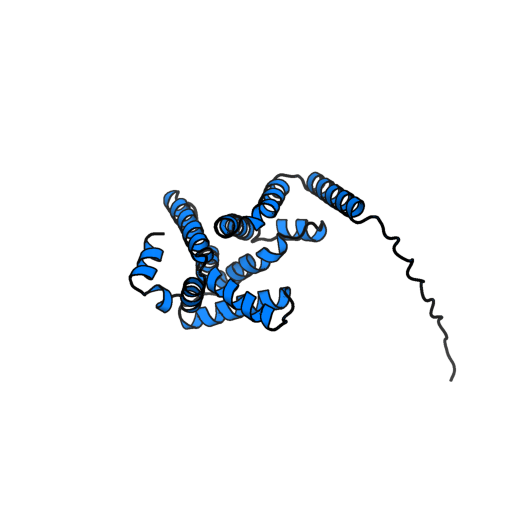01 ? 15.001 -7.094 -4.179 1.00 95.19 101 ALA A C 1
ATOM 783 O O . ALA A 1 101 ? 15.236 -5.907 -4.411 1.00 95.19 101 ALA A O 1
ATOM 784 N N . LEU A 1 102 ? 14.174 -7.477 -3.206 1.00 95.38 102 LEU A N 1
ATOM 785 C CA . LEU A 1 102 ? 13.434 -6.564 -2.340 1.00 95.38 102 LEU A CA 1
ATOM 786 C C . LEU A 1 102 ? 13.810 -6.815 -0.868 1.00 95.38 102 LEU A C 1
ATOM 788 O O . LEU A 1 102 ? 13.198 -7.646 -0.193 1.00 95.38 102 LEU A O 1
ATOM 792 N N . PRO A 1 103 ? 14.831 -6.113 -0.341 1.00 96.38 103 PRO A N 1
ATOM 793 C CA . PRO A 1 103 ? 15.259 -6.256 1.047 1.00 96.38 103 PRO A CA 1
ATOM 794 C C . PRO A 1 103 ? 14.127 -6.052 2.063 1.00 96.38 103 PRO A C 1
ATOM 796 O O . PRO A 1 103 ? 13.292 -5.159 1.909 1.00 96.38 103 PRO A O 1
ATOM 799 N N . ARG A 1 104 ? 14.166 -6.801 3.176 1.00 96.81 104 ARG A N 1
ATOM 800 C CA . ARG A 1 104 ? 13.150 -6.738 4.251 1.00 96.81 104 ARG A CA 1
ATOM 801 C C . ARG A 1 104 ? 12.920 -5.339 4.824 1.00 96.81 104 ARG A C 1
ATOM 803 O O . ARG A 1 104 ? 11.793 -4.989 5.152 1.00 96.81 104 ARG A O 1
ATOM 810 N N . ARG A 1 105 ? 13.969 -4.513 4.884 1.00 97.00 105 ARG A N 1
ATOM 811 C CA . ARG A 1 105 ? 13.879 -3.104 5.312 1.00 97.00 105 ARG A CA 1
ATOM 812 C C . ARG A 1 105 ? 12.958 -2.245 4.432 1.00 97.00 105 ARG A C 1
ATOM 814 O O . ARG A 1 105 ? 12.549 -1.174 4.866 1.00 97.00 105 ARG A O 1
ATOM 821 N N . PHE A 1 106 ? 12.646 -2.696 3.216 1.00 96.75 106 PHE A N 1
ATOM 822 C CA . PHE A 1 106 ? 11.722 -2.031 2.299 1.00 96.75 106 PHE A CA 1
ATOM 823 C C . PHE A 1 106 ? 10.396 -2.783 2.174 1.00 96.75 106 PHE A C 1
ATOM 825 O O . PHE A 1 106 ? 9.350 -2.139 2.193 1.00 96.75 106 PHE A O 1
ATOM 832 N N . SER A 1 107 ? 10.411 -4.122 2.111 1.00 97.44 107 SER A N 1
ATOM 833 C CA . SER A 1 107 ? 9.164 -4.889 1.996 1.00 97.44 107 SER A CA 1
ATOM 834 C C . SER A 1 107 ? 8.299 -4.835 3.249 1.00 97.44 107 SER A C 1
ATOM 836 O O . SER A 1 107 ? 7.086 -4.713 3.116 1.00 97.44 107 SER A O 1
ATOM 838 N N . LEU A 1 108 ? 8.875 -4.875 4.455 1.00 97.56 108 LEU A N 1
ATOM 839 C CA . LEU A 1 108 ? 8.063 -4.835 5.676 1.00 97.56 108 LEU A CA 1
ATOM 840 C C . LEU A 1 108 ? 7.292 -3.508 5.793 1.00 97.56 108 LEU A C 1
ATOM 842 O O . LEU A 1 108 ? 6.065 -3.555 5.891 1.00 97.56 108 LEU A O 1
ATOM 846 N N . PRO A 1 109 ? 7.928 -2.326 5.654 1.00 97.94 109 PRO A N 1
ATOM 847 C CA . PRO A 1 109 ? 7.180 -1.071 5.671 1.00 97.94 109 PRO A CA 1
ATOM 848 C C . PRO A 1 109 ? 6.169 -0.916 4.534 1.00 97.94 109 PRO A C 1
ATOM 850 O O . PRO A 1 109 ? 5.120 -0.306 4.721 1.00 97.94 109 PRO A O 1
ATOM 853 N N . MET A 1 110 ? 6.475 -1.455 3.353 1.00 98.19 110 MET A N 1
ATOM 854 C CA . MET A 1 110 ? 5.548 -1.486 2.222 1.00 98.19 110 MET A CA 1
ATOM 855 C C . MET A 1 110 ? 4.269 -2.255 2.580 1.00 98.19 110 MET A C 1
ATOM 857 O O . MET A 1 110 ? 3.166 -1.754 2.366 1.00 98.19 110 MET A O 1
ATOM 861 N N . GLN A 1 111 ? 4.405 -3.451 3.159 1.00 98.38 111 GLN A N 1
ATOM 862 C CA . GLN A 1 111 ? 3.253 -4.241 3.587 1.00 98.38 111 GLN A CA 1
ATOM 863 C C . GLN A 1 111 ? 2.476 -3.544 4.711 1.00 98.38 111 GLN A C 1
ATOM 865 O O . GLN A 1 111 ? 1.249 -3.532 4.683 1.00 98.38 111 GLN A O 1
ATOM 870 N N . GLU A 1 112 ? 3.158 -2.911 5.670 1.00 98.06 112 GLU A N 1
ATOM 871 C CA . GLU A 1 112 ? 2.507 -2.123 6.727 1.00 98.06 112 GLU A CA 1
ATOM 872 C C . GLU A 1 112 ? 1.631 -0.999 6.151 1.00 98.06 112 GLU A C 1
ATOM 874 O O . GLU A 1 112 ? 0.500 -0.814 6.606 1.00 98.06 112 GLU A O 1
ATOM 879 N N . ILE A 1 113 ? 2.107 -0.293 5.116 1.00 98.50 113 ILE A N 1
ATOM 880 C CA . ILE A 1 113 ? 1.330 0.739 4.407 1.00 98.50 113 ILE A CA 1
ATOM 881 C C . ILE A 1 113 ? 0.027 0.151 3.848 1.00 98.50 113 ILE A C 1
ATOM 883 O O . ILE A 1 113 ? -1.035 0.757 4.022 1.00 98.50 113 ILE A O 1
ATOM 887 N N . TRP A 1 114 ? 0.083 -1.031 3.224 1.00 98.31 114 TRP A N 1
ATOM 888 C CA . TRP A 1 114 ? -1.103 -1.715 2.698 1.00 98.31 114 TRP A CA 1
ATOM 889 C C . TRP A 1 114 ? -2.052 -2.178 3.800 1.00 98.31 114 TRP A C 1
ATOM 891 O O . TRP A 1 114 ? -3.258 -1.969 3.704 1.00 98.31 114 TRP A O 1
ATOM 901 N N . LEU A 1 115 ? -1.533 -2.789 4.865 1.00 97.38 115 LEU A N 1
ATOM 902 C CA . LEU A 1 115 ? -2.356 -3.327 5.951 1.00 97.38 115 LEU A CA 1
ATOM 903 C C . LEU A 1 115 ? -3.050 -2.224 6.761 1.00 97.38 115 LEU A C 1
ATOM 905 O O . LEU A 1 115 ? -4.141 -2.441 7.290 1.00 97.38 115 LEU A O 1
ATOM 909 N N . LEU A 1 116 ? -2.463 -1.028 6.832 1.00 97.56 116 LEU A N 1
ATOM 910 C CA . LEU A 1 116 ? -3.107 0.134 7.444 1.00 97.56 116 LEU A CA 1
ATOM 911 C C . LEU A 1 116 ? -4.312 0.638 6.646 1.00 97.56 116 LEU A C 1
ATOM 913 O O . LEU A 1 116 ? -5.211 1.234 7.238 1.00 97.56 116 LEU A O 1
ATOM 917 N N . GLN A 1 117 ? -4.397 0.349 5.343 1.00 97.00 117 GLN A N 1
ATOM 918 C CA . GLN A 1 117 ? -5.486 0.829 4.489 1.00 97.00 117 GLN A CA 1
ATOM 919 C C . GLN A 1 117 ? -6.879 0.420 4.982 1.00 97.00 117 GLN A C 1
ATOM 921 O O . GLN A 1 117 ? -7.834 1.173 4.818 1.00 97.00 117 GLN A O 1
ATOM 926 N N . SER A 1 118 ? -7.006 -0.745 5.623 1.00 94.06 118 SER A N 1
ATOM 927 C CA . SER A 1 118 ? -8.280 -1.218 6.181 1.00 94.06 118 SER A CA 1
ATOM 928 C C . SER A 1 118 ? -8.637 -0.597 7.528 1.00 94.06 118 SER A C 1
ATOM 930 O O . SER A 1 118 ? -9.775 -0.708 7.984 1.00 94.06 118 SER A O 1
ATOM 932 N N . ARG A 1 119 ? -7.679 0.065 8.184 1.00 94.56 119 ARG A N 1
ATOM 933 C CA . ARG A 1 119 ? -7.879 0.712 9.485 1.00 94.56 119 ARG A CA 1
ATOM 934 C C . ARG A 1 119 ? -8.503 2.097 9.344 1.00 94.56 119 ARG A C 1
ATOM 936 O O . ARG A 1 119 ? -9.233 2.503 10.246 1.00 94.56 119 ARG A O 1
ATOM 943 N N . PHE A 1 120 ? -8.302 2.767 8.208 1.00 95.50 120 PHE A N 1
ATOM 944 C CA . PHE A 1 120 ? -8.828 4.112 7.970 1.00 95.50 120 PHE A CA 1
ATOM 945 C C . PHE A 1 120 ? -10.362 4.185 7.890 1.00 95.50 120 PHE A C 1
ATOM 947 O O . PHE A 1 120 ? -10.904 5.256 8.125 1.00 95.50 120 PHE A O 1
ATOM 954 N N . GLY A 1 121 ? -11.075 3.074 7.682 1.00 92.88 121 GLY A N 1
ATOM 955 C CA . GLY A 1 121 ? -12.546 3.053 7.745 1.00 92.88 121 GLY A CA 1
ATOM 956 C C . GLY A 1 121 ? -13.127 2.993 9.168 1.00 92.88 121 GLY A C 1
ATOM 957 O O . GLY A 1 121 ? -14.333 3.089 9.360 1.00 92.88 121 GLY A O 1
ATOM 958 N N . SER A 1 122 ? -12.299 2.799 10.200 1.00 90.50 122 SER A N 1
ATOM 959 C CA . SER A 1 122 ? -12.777 2.653 11.580 1.00 90.50 122 SER A CA 1
ATOM 960 C C . SER A 1 122 ? -12.906 4.004 12.284 1.00 90.50 122 SER A C 1
ATOM 962 O O . SER A 1 122 ? -11.940 4.757 12.353 1.00 90.50 122 SER A O 1
ATOM 964 N N . ARG A 1 123 ? -14.050 4.242 12.937 1.00 91.75 123 ARG A N 1
ATOM 965 C CA . ARG A 1 123 ? -14.289 5.392 13.838 1.00 91.75 123 ARG A CA 1
ATOM 966 C C . ARG A 1 123 ? -14.313 5.027 15.326 1.00 91.75 123 ARG A C 1
ATOM 968 O O . ARG A 1 123 ? -14.707 5.809 16.177 1.00 91.75 123 ARG A O 1
ATOM 975 N N . GLN A 1 124 ? -13.885 3.816 15.680 1.00 90.19 124 GLN A N 1
ATOM 976 C CA . GLN A 1 124 ? -13.792 3.408 17.085 1.00 90.19 124 GLN A CA 1
ATOM 977 C C . GLN A 1 124 ? -12.604 4.083 17.778 1.00 90.19 124 GLN A C 1
ATOM 979 O O . GLN A 1 124 ? -11.464 3.858 17.364 1.00 90.19 124 GLN A O 1
ATOM 984 N N . ARG A 1 125 ? -12.849 4.789 18.891 1.00 89.62 125 ARG A N 1
ATOM 985 C CA . ARG A 1 125 ? -11.839 5.527 19.678 1.00 89.62 125 ARG A CA 1
ATOM 986 C C . ARG A 1 125 ? -10.493 4.811 19.806 1.00 89.62 125 ARG A C 1
ATOM 988 O O . ARG A 1 125 ? -9.485 5.279 19.289 1.00 89.62 125 ARG A O 1
ATOM 995 N N . LYS A 1 126 ? -10.476 3.624 20.426 1.00 91.00 126 LYS A N 1
ATOM 996 C CA . LYS A 1 126 ? -9.237 2.849 20.646 1.00 91.00 126 LYS A CA 1
ATOM 997 C C . LYS A 1 126 ? -8.479 2.544 19.348 1.00 91.00 126 LYS A C 1
ATOM 999 O O . LYS A 1 126 ? -7.253 2.491 19.348 1.00 91.00 126 LYS A O 1
ATOM 1004 N N . ARG A 1 127 ? -9.195 2.314 18.242 1.00 92.88 127 ARG A N 1
ATOM 1005 C CA . ARG A 1 127 ? -8.587 2.023 16.936 1.00 92.88 127 ARG A CA 1
ATOM 1006 C C . ARG A 1 127 ? -8.056 3.288 16.271 1.00 92.88 127 ARG A C 1
ATOM 1008 O O . ARG A 1 127 ? -7.007 3.203 15.640 1.00 92.88 127 ARG A O 1
ATOM 1015 N N . VAL A 1 128 ? -8.743 4.419 16.433 1.00 94.56 128 VAL A N 1
ATOM 1016 C CA . VAL A 1 128 ? -8.306 5.715 15.901 1.00 94.56 128 VAL A CA 1
ATOM 1017 C C . VAL A 1 128 ? -6.973 6.114 16.525 1.00 94.56 128 VAL A C 1
ATOM 1019 O O . VAL A 1 128 ? -5.986 6.224 15.802 1.00 94.56 128 VAL A O 1
ATOM 1022 N N . PHE A 1 129 ? -6.901 6.176 17.859 1.00 94.12 129 PHE A N 1
ATOM 1023 C CA . PHE A 1 129 ? -5.659 6.510 18.567 1.00 94.12 129 PHE A CA 1
ATOM 1024 C C . PHE A 1 129 ? -4.507 5.567 18.217 1.00 94.12 129 PHE A C 1
ATOM 1026 O O . PHE A 1 129 ? -3.411 6.024 17.913 1.00 94.12 129 PHE A O 1
ATOM 1033 N N . ARG A 1 130 ? -4.758 4.251 18.168 1.00 94.69 130 ARG A N 1
ATOM 1034 C CA . ARG A 1 130 ? -3.730 3.272 17.778 1.00 94.69 130 ARG A CA 1
ATOM 1035 C C . ARG A 1 130 ? -3.228 3.464 16.344 1.00 94.69 130 ARG A C 1
ATOM 1037 O O . ARG A 1 130 ? -2.091 3.122 16.045 1.00 94.69 130 ARG A O 1
ATOM 1044 N N . THR A 1 131 ? -4.084 3.936 15.444 1.00 95.94 131 THR A N 1
ATOM 1045 C CA . THR A 1 131 ? -3.703 4.169 14.047 1.00 95.94 131 THR A CA 1
ATOM 1046 C C . THR A 1 131 ? -2.894 5.458 13.927 1.00 95.94 131 THR A C 1
ATOM 1048 O O . THR A 1 131 ? -1.864 5.432 13.263 1.00 95.94 131 THR A O 1
ATOM 1051 N N . LEU A 1 132 ? -3.286 6.533 14.628 1.00 95.19 132 LEU A N 1
ATOM 1052 C CA . LEU A 1 132 ? -2.532 7.796 14.675 1.00 95.19 132 LEU A CA 1
ATOM 1053 C C . LEU A 1 132 ? -1.107 7.613 15.206 1.00 95.19 132 LEU A C 1
ATOM 1055 O O . LEU A 1 132 ? -0.177 8.212 14.679 1.00 95.19 132 LEU A O 1
ATOM 1059 N N . THR A 1 133 ? -0.917 6.767 16.221 1.00 95.38 133 THR A N 1
ATOM 1060 C CA . THR A 1 133 ? 0.410 6.533 16.814 1.00 95.38 133 THR A CA 1
ATOM 1061 C C . THR A 1 133 ? 1.281 5.554 16.027 1.00 95.38 133 THR A C 1
ATOM 1063 O O . THR A 1 133 ? 2.420 5.291 16.416 1.00 95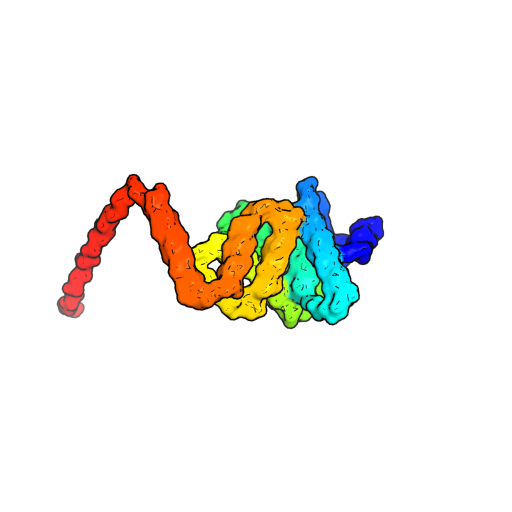.38 133 THR A O 1
ATOM 1066 N N . HIS A 1 134 ? 0.782 4.989 14.925 1.00 97.06 134 HIS A N 1
ATOM 1067 C CA . HIS A 1 134 ? 1.541 4.014 14.155 1.00 97.06 134 HIS A CA 1
ATOM 1068 C C . HIS A 1 134 ? 2.730 4.684 13.431 1.00 97.06 134 HIS A C 1
ATOM 1070 O O . HIS A 1 134 ? 2.521 5.674 12.728 1.00 97.06 134 HIS A O 1
ATOM 1076 N N . PRO A 1 135 ? 3.957 4.119 13.462 1.00 95.62 135 PRO A N 1
ATOM 1077 C CA . PRO A 1 135 ? 5.138 4.732 12.829 1.00 95.62 135 PRO A CA 1
ATOM 1078 C C . PRO A 1 135 ? 4.984 5.013 11.327 1.00 95.62 135 PRO A C 1
ATOM 1080 O O . PRO A 1 135 ? 5.619 5.901 10.767 1.00 95.62 135 PRO A O 1
ATOM 1083 N N . ARG A 1 136 ? 4.136 4.229 10.654 1.00 96.00 136 ARG A N 1
ATOM 1084 C CA . ARG A 1 136 ? 3.818 4.361 9.221 1.00 96.00 136 ARG A CA 1
ATOM 1085 C C . ARG A 1 136 ? 2.532 5.114 8.918 1.00 96.00 136 ARG A C 1
ATOM 1087 O O . ARG A 1 136 ? 2.125 5.128 7.761 1.00 96.00 136 ARG A O 1
ATOM 1094 N N . PHE A 1 137 ? 1.903 5.734 9.914 1.00 96.88 137 PHE A N 1
ATOM 1095 C CA . PHE A 1 137 ? 0.648 6.452 9.723 1.00 96.88 137 PHE A CA 1
ATOM 1096 C C . PHE A 1 137 ? 0.746 7.473 8.589 1.00 96.88 137 PHE A C 1
ATOM 1098 O O . PHE A 1 137 ? -0.070 7.423 7.676 1.00 96.88 137 PHE A O 1
ATOM 1105 N N . ARG A 1 138 ? 1.786 8.323 8.584 1.00 95.69 138 ARG A N 1
ATOM 1106 C CA . ARG A 1 138 ? 1.945 9.362 7.557 1.00 95.69 138 ARG A CA 1
ATOM 1107 C C . ARG A 1 138 ? 1.984 8.780 6.146 1.00 95.69 138 ARG A C 1
ATOM 1109 O O . ARG A 1 138 ? 1.166 9.147 5.314 1.00 95.69 138 ARG A O 1
ATOM 1116 N N . ALA A 1 139 ? 2.865 7.807 5.915 1.00 96.62 139 ALA A N 1
ATOM 1117 C CA . ALA A 1 139 ? 2.967 7.130 4.626 1.00 96.62 139 ALA A CA 1
ATOM 1118 C C . ALA A 1 139 ? 1.652 6.432 4.239 1.00 96.62 139 ALA A C 1
ATOM 1120 O O . ALA A 1 139 ? 1.229 6.497 3.093 1.00 96.62 139 ALA A O 1
ATOM 1121 N N . ALA A 1 140 ? 0.969 5.783 5.182 1.00 97.81 140 ALA A N 1
ATOM 1122 C CA . ALA A 1 140 ? -0.298 5.118 4.901 1.00 97.81 140 ALA A CA 1
ATOM 1123 C C . ALA A 1 140 ? -1.452 6.098 4.628 1.00 97.81 140 ALA A C 1
ATOM 1125 O O . ALA A 1 140 ? -2.330 5.783 3.824 1.00 97.81 140 ALA A O 1
ATOM 1126 N N . PHE A 1 141 ? -1.443 7.273 5.259 1.00 97.62 141 PHE A N 1
ATOM 1127 C CA . PHE A 1 141 ? -2.405 8.341 5.013 1.00 97.62 141 PHE A CA 1
ATOM 1128 C C . PHE A 1 141 ? -2.163 9.000 3.652 1.00 97.62 141 PHE A C 1
ATOM 1130 O O . PHE A 1 141 ? -3.103 9.133 2.876 1.00 97.62 141 PHE A O 1
ATOM 1137 N N . ASP A 1 142 ? -0.911 9.309 3.303 1.00 96.06 142 ASP A N 1
ATOM 1138 C CA . ASP A 1 142 ? -0.558 9.804 1.964 1.00 96.06 142 ASP A CA 1
ATOM 1139 C C . ASP A 1 142 ? -0.978 8.794 0.881 1.00 96.06 142 ASP A C 1
ATOM 1141 O O . ASP A 1 142 ? -1.547 9.154 -0.148 1.00 96.06 142 ASP A O 1
ATOM 1145 N N . PHE A 1 143 ? -0.805 7.498 1.156 1.00 97.50 143 PHE A N 1
ATOM 1146 C CA . PHE A 1 143 ? -1.289 6.428 0.286 1.00 97.50 143 PHE A CA 1
ATOM 1147 C C . PHE A 1 143 ? -2.823 6.412 0.161 1.00 97.50 143 PHE A C 1
ATOM 1149 O O . PHE A 1 143 ? -3.344 6.216 -0.936 1.00 97.50 143 PHE A O 1
ATOM 1156 N N . LEU A 1 144 ? -3.561 6.640 1.257 1.00 97.06 144 LEU A N 1
ATOM 1157 C CA . LEU A 1 144 ? -5.024 6.759 1.236 1.00 97.06 144 LEU A CA 1
ATOM 1158 C C . LEU A 1 144 ? -5.475 7.951 0.382 1.00 97.06 144 LEU A C 1
ATOM 1160 O O . LEU A 1 144 ? -6.413 7.809 -0.400 1.00 97.06 144 LEU A O 1
ATOM 1164 N N . VAL A 1 145 ? -4.794 9.095 0.491 1.00 96.31 145 VAL A N 1
ATOM 1165 C CA . VAL A 1 145 ? -5.073 10.280 -0.333 1.00 96.31 145 VAL A CA 1
ATOM 1166 C C . VAL A 1 145 ? -4.895 9.956 -1.815 1.00 96.31 145 VAL A C 1
ATOM 1168 O O . VAL A 1 145 ? -5.793 10.225 -2.608 1.00 96.31 145 VAL A O 1
ATOM 1171 N N . LEU A 1 146 ? -3.808 9.279 -2.196 1.00 95.56 146 LEU A N 1
ATOM 1172 C CA . LEU A 1 146 ? -3.598 8.850 -3.584 1.00 95.56 146 LEU A CA 1
ATOM 1173 C C . LEU A 1 146 ? -4.692 7.897 -4.082 1.00 95.56 146 LEU A C 1
ATOM 1175 O O . LEU A 1 146 ? -5.081 7.950 -5.250 1.00 95.56 146 LEU A O 1
ATOM 1179 N N . ARG A 1 147 ? -5.243 7.041 -3.209 1.00 95.06 147 ARG A N 1
ATOM 1180 C CA . ARG A 1 147 ? -6.357 6.148 -3.576 1.00 95.06 147 ARG A CA 1
ATOM 1181 C C . ARG A 1 147 ? -7.614 6.914 -3.986 1.00 95.06 147 ARG A C 1
ATOM 1183 O O . ARG A 1 147 ? -8.424 6.346 -4.719 1.00 95.06 147 ARG A O 1
ATOM 1190 N N . GLN A 1 148 ? -7.747 8.189 -3.615 1.00 92.88 148 GLN A N 1
ATOM 1191 C CA . GLN A 1 148 ? -8.835 9.044 -4.085 1.00 92.88 148 GLN A CA 1
ATOM 1192 C C . GLN A 1 148 ? -8.816 9.247 -5.609 1.00 92.88 148 GLN A C 1
ATOM 1194 O O . GLN A 1 148 ? -9.873 9.322 -6.229 1.00 92.88 148 GLN A O 1
ATOM 1199 N N . ALA A 1 149 ? -7.633 9.239 -6.239 1.00 88.19 149 ALA A N 1
ATOM 1200 C CA . ALA A 1 149 ? -7.500 9.324 -7.697 1.00 88.19 149 ALA A CA 1
ATOM 1201 C C . ALA A 1 149 ? -8.071 8.088 -8.427 1.00 88.19 149 ALA A C 1
ATOM 1203 O O . ALA A 1 149 ? -8.411 8.141 -9.615 1.00 88.19 149 ALA A O 1
ATOM 1204 N N . ALA A 1 150 ? -8.185 6.957 -7.722 1.00 86.25 150 ALA A N 1
ATOM 1205 C CA . ALA A 1 150 ? -8.808 5.739 -8.231 1.00 86.25 150 ALA A CA 1
ATOM 1206 C C . ALA A 1 150 ? -10.301 5.631 -7.889 1.00 86.25 150 ALA A C 1
ATOM 1208 O O . ALA A 1 150 ? -11.048 5.087 -8.704 1.00 86.25 150 ALA A O 1
ATOM 1209 N N . SER A 1 151 ? -10.723 6.108 -6.712 1.00 87.50 151 SER A N 1
ATOM 1210 C CA . SER A 1 151 ? -12.104 6.025 -6.220 1.00 87.50 151 SER A CA 1
ATOM 1211 C C . SER A 1 151 ? -12.442 7.186 -5.281 1.00 87.50 151 SER A C 1
ATOM 1213 O O . SER A 1 151 ? -11.714 7.453 -4.328 1.00 87.50 151 SER A O 1
ATOM 1215 N N . SER A 1 152 ? -13.598 7.821 -5.485 1.00 88.94 152 SER A N 1
ATOM 1216 C CA . SER A 1 152 ? -14.109 8.889 -4.615 1.00 88.94 152 SER A CA 1
ATOM 1217 C C . SER A 1 152 ? -14.591 8.397 -3.245 1.00 88.94 152 SER A C 1
ATOM 1219 O O . SER A 1 152 ? -14.802 9.214 -2.352 1.00 88.94 152 SER A O 1
ATOM 1221 N N . GLU A 1 153 ? -14.732 7.083 -3.046 1.00 91.00 153 GLU A N 1
ATOM 1222 C CA . GLU A 1 153 ? -15.237 6.473 -1.803 1.00 91.00 153 GLU A CA 1
ATOM 1223 C C . GLU A 1 153 ? -14.397 6.829 -0.567 1.00 91.00 153 GLU A C 1
ATOM 1225 O O . GLU A 1 153 ? -14.896 6.812 0.554 1.00 91.00 153 GLU A O 1
ATOM 1230 N N . HIS A 1 154 ? -13.127 7.194 -0.753 1.00 92.81 154 HIS A N 1
ATOM 1231 C CA . HIS A 1 154 ? -12.220 7.526 0.346 1.00 92.81 154 HIS A CA 1
ATOM 1232 C C . HIS A 1 154 ? -12.333 8.975 0.836 1.00 92.81 154 HIS A C 1
ATOM 1234 O O . HIS A 1 154 ? -11.672 9.326 1.810 1.00 92.81 154 HIS A O 1
ATOM 1240 N N . ALA A 1 155 ? -13.158 9.822 0.210 1.00 94.56 155 ALA A N 1
ATOM 1241 C CA . ALA A 1 155 ? -13.237 11.248 0.538 1.00 94.56 155 ALA A CA 1
ATOM 1242 C C . ALA A 1 155 ? -13.601 11.510 2.013 1.00 94.56 155 ALA A C 1
ATOM 1244 O O . ALA A 1 155 ? -12.942 12.312 2.674 1.00 94.56 155 ALA A O 1
ATOM 1245 N N . ALA A 1 156 ? -14.600 10.797 2.544 1.00 94.44 156 ALA A N 1
ATOM 1246 C CA . ALA A 1 156 ? -15.033 10.943 3.935 1.00 94.44 156 ALA A CA 1
ATOM 1247 C C . ALA A 1 156 ? -13.974 10.446 4.934 1.00 94.44 156 ALA A C 1
ATOM 1249 O O . ALA A 1 156 ? -13.758 11.069 5.973 1.00 94.44 156 ALA A O 1
ATOM 1250 N N . ASP A 1 157 ? -13.277 9.350 4.608 1.00 95.12 157 ASP A N 1
ATOM 1251 C CA . ASP A 1 157 ? -12.144 8.875 5.405 1.00 95.12 157 ASP A CA 1
ATOM 1252 C C . ASP A 1 157 ? -11.024 9.917 5.426 1.00 95.12 157 ASP A C 1
ATOM 1254 O O . ASP A 1 157 ? -10.551 10.295 6.495 1.00 95.12 157 ASP A O 1
ATOM 1258 N N . ILE A 1 158 ? -10.629 10.428 4.260 1.00 96.56 158 ILE A N 1
ATOM 1259 C CA . ILE A 1 158 ? -9.558 11.420 4.138 1.00 96.56 158 ILE A CA 1
ATOM 1260 C C . ILE A 1 158 ? -9.887 12.685 4.933 1.00 96.56 158 ILE A C 1
ATOM 1262 O O . ILE A 1 158 ? -9.018 13.177 5.652 1.00 96.56 158 ILE A O 1
ATOM 1266 N N . ALA A 1 159 ? -11.119 13.191 4.833 1.00 95.62 159 ALA A N 1
ATOM 1267 C CA . ALA A 1 159 ? -11.562 14.370 5.573 1.00 95.62 159 ALA A CA 1
ATOM 1268 C C . ALA A 1 159 ? -11.445 14.155 7.089 1.00 95.62 159 ALA A C 1
ATOM 1270 O O . ALA A 1 159 ? -10.766 14.927 7.765 1.00 95.62 159 ALA A O 1
ATOM 1271 N N . PHE A 1 160 ? -12.002 13.049 7.593 1.00 95.50 160 PHE A N 1
ATOM 1272 C CA . PHE A 1 160 ? -11.930 12.693 9.009 1.00 95.50 160 PHE A CA 1
ATOM 1273 C C . PHE A 1 160 ? -10.481 12.595 9.509 1.00 95.50 160 PHE A C 1
ATOM 1275 O O . PHE A 1 160 ? -10.124 13.185 10.524 1.00 95.50 160 PHE A O 1
ATOM 1282 N N . TRP A 1 161 ? -9.614 11.869 8.797 1.00 96.00 161 TRP A N 1
ATOM 1283 C CA . TRP A 1 161 ? -8.229 11.684 9.238 1.00 96.00 161 TRP A CA 1
ATOM 1284 C C . TRP A 1 161 ? -7.386 12.949 9.102 1.00 96.00 161 TRP A C 1
ATOM 1286 O O . TRP A 1 161 ? -6.419 13.108 9.845 1.00 96.00 161 TRP A O 1
ATOM 1296 N N . ARG A 1 162 ? -7.722 13.854 8.176 1.00 95.44 162 ARG A N 1
ATOM 1297 C CA . ARG A 1 162 ? -7.082 15.171 8.074 1.00 95.44 162 ARG A CA 1
ATOM 1298 C C . ARG A 1 162 ? -7.402 16.027 9.299 1.00 95.44 162 ARG A C 1
ATOM 1300 O O . ARG A 1 162 ? -6.491 16.642 9.841 1.00 95.44 162 ARG A O 1
ATOM 1307 N N . GLU A 1 163 ? -8.650 16.012 9.753 1.00 93.81 163 GLU A N 1
ATOM 1308 C CA . GLU A 1 163 ? -9.078 16.721 10.960 1.00 93.81 163 GLU A CA 1
ATOM 1309 C C . GLU A 1 163 ? -8.494 16.090 12.233 1.00 93.81 163 GLU A C 1
ATOM 1311 O O . GLU A 1 163 ? -7.901 16.781 13.058 1.00 93.81 163 GLU A O 1
ATOM 1316 N N . ALA A 1 164 ? -8.546 14.760 12.352 1.00 92.81 164 ALA A N 1
ATOM 1317 C CA . ALA A 1 164 ? -8.027 14.037 13.515 1.00 92.81 164 ALA A CA 1
ATOM 1318 C C . ALA A 1 164 ? -6.516 14.238 13.750 1.00 92.81 164 ALA A C 1
ATOM 1320 O O . ALA A 1 164 ? -6.041 14.059 14.867 1.00 92.81 164 ALA A O 1
ATOM 1321 N N . GLN A 1 165 ? -5.751 14.599 12.712 1.00 92.25 165 GLN A N 1
ATOM 1322 C CA . GLN A 1 165 ? -4.328 14.948 12.826 1.00 92.25 165 GLN A CA 1
ATOM 1323 C C . GLN A 1 165 ? -4.083 16.336 13.439 1.00 92.25 165 GLN A C 1
ATOM 1325 O O . GLN A 1 165 ? -2.974 16.598 13.896 1.00 92.25 165 GLN A O 1
ATOM 1330 N N . GLN A 1 166 ? -5.076 17.226 13.399 1.00 90.06 166 GLN A N 1
ATOM 1331 C CA . GLN A 1 166 ? -4.968 18.612 13.869 1.00 90.06 166 GLN A CA 1
ATOM 1332 C C . GLN A 1 166 ? -5.502 18.789 15.294 1.00 90.06 166 GLN A C 1
ATOM 1334 O O . GLN A 1 166 ? -5.094 19.716 15.988 1.00 90.06 166 GLN A O 1
ATOM 1339 N N . GLN A 1 167 ? -6.403 17.906 15.725 1.00 87.19 167 GLN A N 1
ATOM 1340 C CA . GLN A 1 167 ? -7.046 17.965 17.033 1.00 87.19 167 GLN A CA 1
ATOM 1341 C C . GLN A 1 167 ? -6.110 17.524 18.163 1.00 87.19 167 GLN A C 1
ATOM 1343 O O . GLN A 1 167 ? -5.323 16.581 18.029 1.00 87.19 167 GLN A O 1
ATOM 1348 N N . SER A 1 168 ? -6.249 18.166 19.324 1.00 80.81 168 SER A N 1
ATOM 1349 C CA . SER A 1 168 ? -5.629 17.672 20.553 1.00 80.81 168 SER A CA 1
ATOM 1350 C C . SER A 1 168 ? -6.270 16.345 20.998 1.00 80.81 168 SER A C 1
ATOM 1352 O O . SER A 1 168 ? -7.398 16.018 20.627 1.00 80.81 168 SER A O 1
ATOM 1354 N N . GLY A 1 169 ? -5.578 15.554 21.830 1.00 81.44 169 GLY A N 1
ATOM 1355 C CA . GLY A 1 169 ? -6.083 14.236 22.251 1.00 81.44 169 GLY A CA 1
ATOM 1356 C C . GLY A 1 169 ? -7.473 14.278 22.905 1.00 81.44 169 GLY A C 1
ATOM 1357 O O . GLY A 1 169 ? -8.288 13.395 22.659 1.00 81.44 169 GLY A O 1
ATOM 1358 N N . ARG A 1 170 ? -7.775 15.332 23.677 1.00 81.81 170 ARG A N 1
ATOM 1359 C CA . ARG A 1 170 ? -9.090 15.520 24.316 1.00 81.81 170 ARG A CA 1
ATOM 1360 C C . ARG A 1 170 ? -10.173 15.962 23.330 1.00 81.81 170 ARG A C 1
ATOM 1362 O O . ARG A 1 170 ? -11.307 15.504 23.438 1.00 81.81 170 ARG A O 1
ATOM 1369 N N . GLU A 1 171 ? -9.835 16.827 22.376 1.00 84.50 171 GLU A N 1
ATOM 1370 C CA . GLU A 1 171 ? -10.761 17.253 21.316 1.00 84.50 171 GLU A CA 1
ATOM 1371 C C . GLU A 1 171 ? -11.179 16.066 20.450 1.00 84.50 171 GLU A C 1
ATOM 1373 O O . GLU A 1 171 ? -12.371 15.852 20.231 1.00 84.50 171 GLU A O 1
ATOM 1378 N N . LEU A 1 172 ? -10.210 15.240 20.048 1.00 86.12 172 LEU A N 1
ATOM 1379 C CA . LEU A 1 172 ? -10.470 14.043 19.258 1.00 86.12 172 LEU A CA 1
ATOM 1380 C C . LEU A 1 172 ? -11.305 13.012 20.027 1.00 86.12 172 LEU A C 1
ATOM 1382 O O . LEU A 1 172 ? -12.180 12.367 19.449 1.00 86.12 172 LEU A O 1
ATOM 1386 N N . GLU A 1 173 ? -11.066 12.844 21.331 1.00 85.75 173 GLU A N 1
ATOM 1387 C CA . GLU A 1 173 ? -11.908 11.984 22.171 1.00 85.75 173 GLU A CA 1
ATOM 1388 C C . GLU A 1 173 ? -13.364 12.449 22.188 1.00 85.75 173 GLU A C 1
ATOM 1390 O O . GLU A 1 173 ? -14.252 11.620 21.986 1.00 85.75 173 GLU A O 1
ATOM 1395 N N . SER A 1 174 ? -13.589 13.750 22.384 1.00 85.31 174 SER A N 1
ATOM 1396 C CA . SER A 1 174 ? -14.923 14.356 22.389 1.00 85.31 174 SER A CA 1
ATOM 1397 C C . SER A 1 174 ? -15.625 14.190 21.037 1.00 85.31 174 SER A C 1
ATOM 1399 O O . SER A 1 174 ? -16.754 13.706 20.978 1.00 85.31 174 SER A O 1
ATOM 1401 N N . ALA A 1 175 ? -14.931 14.487 19.931 1.00 86.19 175 ALA A N 1
ATOM 1402 C CA . ALA A 1 175 ? -15.474 14.341 18.580 1.00 86.19 175 ALA A CA 1
ATOM 1403 C C . ALA A 1 175 ? -15.899 12.892 18.273 1.00 86.19 175 ALA A C 1
ATOM 1405 O O . ALA A 1 175 ? -16.957 12.648 17.693 1.00 86.19 175 ALA A O 1
ATOM 1406 N N . LEU A 1 176 ? -15.101 11.908 18.700 1.00 87.88 176 LEU A N 1
ATOM 1407 C CA . LEU A 1 176 ? -15.403 10.488 18.498 1.00 87.88 176 LEU A CA 1
ATOM 1408 C C . LEU A 1 176 ? -16.575 9.987 19.346 1.00 87.88 176 LEU A C 1
ATOM 1410 O O . LEU A 1 176 ? -17.282 9.075 18.911 1.00 87.88 176 LEU A O 1
ATOM 1414 N N . ASP A 1 177 ? -16.774 10.553 20.536 1.00 87.25 177 ASP A N 1
ATOM 1415 C CA . ASP A 1 177 ? -17.930 10.242 21.377 1.00 87.25 177 ASP A CA 1
ATOM 1416 C C . ASP A 1 177 ? -19.224 10.797 20.787 1.00 87.25 177 ASP A C 1
ATOM 1418 O O . ASP A 1 177 ? -20.213 10.064 20.728 1.00 87.25 177 ASP A O 1
ATOM 1422 N N . SER A 1 178 ? -19.202 12.035 20.285 1.00 84.75 178 SER A N 1
ATOM 1423 C CA . SER A 1 178 ? -20.347 12.642 19.594 1.00 84.75 178 SER A CA 1
ATOM 1424 C C . SER A 1 178 ? -20.771 11.814 18.379 1.00 84.75 178 SER A C 1
ATOM 1426 O O . SER A 1 178 ? -21.937 11.443 18.270 1.00 84.75 178 SER A O 1
ATOM 1428 N N . LEU A 1 179 ? -19.817 11.392 17.538 1.00 83.25 179 LEU A N 1
ATOM 1429 C CA . LEU A 1 179 ? -20.088 10.513 16.390 1.00 83.25 179 LEU A CA 1
ATOM 1430 C C . LEU A 1 179 ? -20.703 9.162 16.798 1.00 83.25 179 LEU A C 1
ATOM 1432 O O . LEU A 1 179 ? -21.536 8.606 16.082 1.00 83.25 179 LEU A O 1
ATOM 1436 N N . HIS A 1 180 ? -20.294 8.602 17.943 1.00 80.19 180 HIS A N 1
ATOM 1437 C CA . HIS A 1 180 ? -20.897 7.373 18.467 1.00 80.19 180 HIS A CA 1
ATOM 1438 C C . HIS A 1 180 ? -22.316 7.605 18.992 1.00 80.19 180 HIS A C 1
ATOM 1440 O O . HIS A 1 180 ? -23.164 6.731 18.830 1.00 80.19 180 HIS A O 1
ATOM 1446 N N . ALA A 1 181 ? -22.575 8.746 19.632 1.00 75.62 181 ALA A N 1
ATOM 1447 C CA . ALA A 1 181 ? -23.896 9.092 20.145 1.00 75.62 181 ALA A CA 1
ATOM 1448 C C . ALA A 1 181 ? -24.904 9.308 19.003 1.00 75.62 181 ALA A C 1
ATOM 1450 O O . ALA A 1 181 ? -26.005 8.762 19.063 1.00 75.62 181 ALA A O 1
ATOM 1451 N N . GLU A 1 182 ? -24.499 10.004 17.939 1.00 68.62 182 GLU A N 1
ATOM 1452 C CA . GLU A 1 182 ? -25.325 10.260 16.750 1.00 68.62 182 GLU A CA 1
ATOM 1453 C C . GLU A 1 182 ? -25.666 8.968 15.983 1.00 68.62 182 GLU A C 1
ATOM 1455 O O . GLU A 1 182 ? -26.826 8.727 15.639 1.00 68.62 182 GLU A O 1
ATOM 1460 N N . GLY A 1 183 ? -24.698 8.058 15.813 1.00 59.78 183 GLY A N 1
ATOM 1461 C CA . GLY A 1 183 ? -24.952 6.750 15.192 1.00 59.78 183 GLY A CA 1
ATOM 1462 C C . GLY A 1 183 ? -25.877 5.842 16.017 1.00 59.78 183 GLY A C 1
ATOM 1463 O O . GLY A 1 183 ? -26.622 5.034 15.465 1.00 59.78 183 GLY A O 1
ATOM 1464 N N . VAL A 1 184 ? -25.885 5.991 17.347 1.00 55.50 184 VAL A N 1
ATOM 1465 C CA . VAL A 1 184 ? -26.815 5.268 18.233 1.00 55.50 184 VAL A CA 1
ATOM 1466 C C . VAL A 1 184 ? -28.227 5.862 18.175 1.00 55.50 184 VAL A C 1
ATOM 1468 O O . VAL A 1 184 ? -29.192 5.124 18.379 1.00 55.50 184 VAL A O 1
ATOM 1471 N N . THR A 1 185 ? -28.377 7.155 17.870 1.00 46.72 185 THR A N 1
ATOM 1472 C CA . THR A 1 185 ? -29.699 7.774 17.692 1.00 46.72 185 THR A CA 1
ATOM 1473 C C . THR A 1 185 ? -30.375 7.401 16.371 1.00 46.72 185 THR A C 1
ATOM 1475 O O . THR A 1 185 ? -31.596 7.267 16.363 1.00 46.72 185 THR A O 1
ATOM 1478 N N . GLU A 1 186 ? -29.626 7.137 15.294 1.00 46.12 186 GLU A N 1
ATOM 1479 C CA . GLU A 1 186 ? -30.206 6.665 14.021 1.00 46.12 186 GLU A CA 1
ATOM 1480 C C . GLU A 1 186 ? -30.571 5.165 14.029 1.00 46.12 186 GLU A C 1
ATOM 1482 O O . GLU A 1 186 ? -31.585 4.778 13.451 1.00 46.12 186 GLU A O 1
ATOM 1487 N N . GLU A 1 187 ? -29.828 4.306 14.741 1.00 41.72 187 GLU A N 1
ATOM 1488 C CA . GLU A 1 187 ? -30.147 2.865 14.881 1.00 41.72 187 GLU A CA 1
ATOM 1489 C C . GLU A 1 187 ? -31.046 2.535 16.102 1.00 41.72 187 GLU A C 1
ATOM 1491 O O . GLU A 1 187 ? -31.322 1.372 16.419 1.00 41.72 187 GLU A O 1
ATOM 1496 N N . GLY A 1 188 ? -31.524 3.558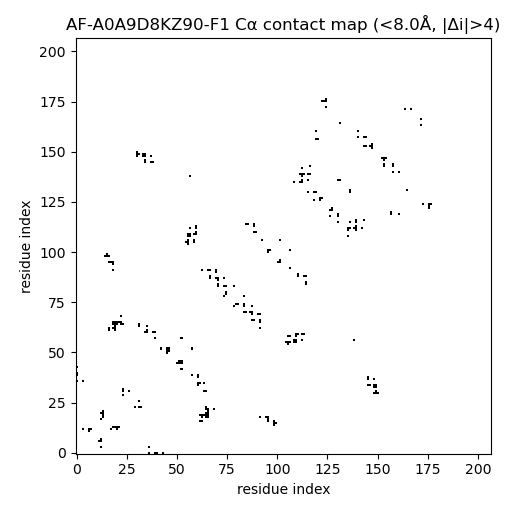 16.814 1.00 41.34 188 GLY A N 1
ATOM 1497 C CA . GLY A 1 188 ? -32.165 3.467 18.127 1.00 41.34 188 GLY A CA 1
ATOM 1498 C C . GLY A 1 188 ? -33.674 3.198 18.144 1.00 41.34 188 GLY A C 1
ATOM 1499 O O . GLY A 1 188 ? -34.387 3.869 18.884 1.00 41.34 188 GLY A O 1
ATOM 1500 N N . ALA A 1 189 ? -34.179 2.201 17.408 1.00 40.44 189 ALA A N 1
ATOM 1501 C CA . ALA A 1 189 ? -35.565 1.722 17.550 1.00 40.44 189 ALA A CA 1
ATOM 1502 C C . ALA A 1 189 ? -35.682 0.185 17.603 1.00 40.44 189 ALA A C 1
ATOM 1504 O O . ALA A 1 189 ? -36.536 -0.412 16.955 1.00 40.44 189 ALA A O 1
ATOM 1505 N N . ALA A 1 190 ? -34.852 -0.491 18.403 1.00 37.38 190 ALA A N 1
ATOM 1506 C CA . ALA A 1 190 ? -35.165 -1.853 18.850 1.00 37.38 190 ALA A CA 1
ATOM 1507 C C . ALA A 1 190 ? -34.563 -2.151 20.237 1.00 37.38 190 ALA A C 1
ATOM 1509 O O . ALA A 1 190 ? -33.345 -2.066 20.421 1.00 37.38 190 ALA A O 1
ATOM 1510 N N . PRO A 1 191 ? -35.377 -2.534 21.242 1.00 44.88 191 PRO A N 1
ATOM 1511 C CA . PRO A 1 191 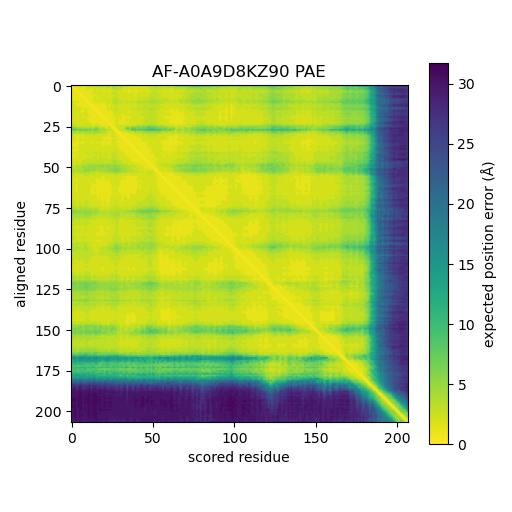? -34.890 -2.734 22.599 1.00 44.88 191 PRO A CA 1
ATOM 1512 C C . PRO A 1 191 ? -34.055 -4.017 22.687 1.00 44.88 191 PRO A C 1
ATOM 1514 O O . PRO A 1 191 ? -34.545 -5.134 22.503 1.00 44.88 191 PRO A O 1
ATOM 1517 N N . ARG A 1 192 ? -32.768 -3.869 23.022 1.00 45.19 192 ARG A N 1
ATOM 1518 C CA . ARG A 1 192 ? -31.865 -4.989 23.320 1.00 45.19 192 ARG A CA 1
ATOM 1519 C C . ARG A 1 192 ? -32.380 -5.762 24.540 1.00 45.19 192 ARG A C 1
ATOM 1521 O O . ARG A 1 192 ? -32.225 -5.334 25.683 1.00 45.19 192 ARG A O 1
ATOM 1528 N N . ARG A 1 193 ? -32.968 -6.939 24.293 1.00 42.31 193 ARG A N 1
ATOM 1529 C CA . ARG A 1 193 ? -33.344 -7.928 25.316 1.00 42.31 193 ARG A CA 1
ATOM 1530 C C . ARG A 1 193 ? -32.157 -8.204 26.247 1.00 42.31 193 ARG A C 1
ATOM 1532 O O . ARG A 1 193 ? -31.135 -8.747 25.829 1.00 42.31 193 ARG A O 1
ATOM 1539 N N . ARG A 1 194 ? -32.327 -7.857 27.529 1.00 42.66 194 ARG A N 1
ATOM 1540 C CA . ARG A 1 194 ? -31.445 -8.215 28.651 1.00 42.66 194 ARG A CA 1
ATOM 1541 C C . ARG A 1 194 ? -31.082 -9.701 28.572 1.00 42.66 194 ARG A C 1
ATOM 1543 O O . ARG A 1 194 ? -31.922 -10.571 28.800 1.00 42.66 194 ARG A O 1
ATOM 1550 N N . ARG A 1 195 ? -29.815 -9.994 28.275 1.00 43.81 195 ARG A N 1
ATOM 1551 C CA . ARG A 1 195 ? -29.260 -11.350 28.315 1.00 43.81 195 ARG A CA 1
ATOM 1552 C C . ARG A 1 195 ? -29.272 -11.810 29.776 1.00 43.81 195 ARG A C 1
ATOM 1554 O O . ARG A 1 195 ? -28.501 -11.327 30.602 1.00 43.81 195 ARG A O 1
ATOM 1561 N N . ARG A 1 196 ? -30.224 -12.687 30.104 1.00 43.59 196 ARG A N 1
ATOM 1562 C CA . ARG A 1 196 ? -30.441 -13.265 31.434 1.00 43.59 196 ARG A CA 1
ATOM 1563 C C . ARG A 1 196 ? -29.145 -13.935 31.900 1.00 43.59 196 ARG A C 1
ATOM 1565 O O . ARG A 1 196 ? -28.681 -14.899 31.297 1.00 43.59 196 ARG A O 1
ATOM 1572 N N . ARG A 1 197 ? -28.553 -13.381 32.959 1.00 40.91 197 ARG A N 1
ATOM 1573 C CA . ARG A 1 197 ? -27.357 -13.877 33.649 1.00 40.91 197 ARG A CA 1
ATOM 1574 C C . ARG A 1 197 ? -27.661 -15.293 34.155 1.00 40.91 197 ARG A C 1
ATOM 1576 O O . ARG A 1 197 ? -28.409 -15.454 35.117 1.00 40.91 197 ARG A O 1
ATOM 1583 N N . ARG A 1 198 ? -27.150 -16.323 33.475 1.00 40.16 198 ARG A N 1
ATOM 1584 C CA . ARG A 1 198 ? -27.258 -17.715 33.929 1.00 40.16 198 ARG A CA 1
ATOM 1585 C C . ARG A 1 198 ? -26.303 -17.870 35.119 1.00 40.16 198 ARG A C 1
ATOM 1587 O O . ARG A 1 198 ? -25.098 -17.991 34.938 1.00 40.16 198 ARG A O 1
ATOM 1594 N N . ARG A 1 199 ? -26.845 -17.772 36.338 1.00 43.22 199 ARG A N 1
ATOM 1595 C CA . ARG A 1 199 ? -26.207 -18.306 37.548 1.00 43.22 199 ARG A CA 1
ATOM 1596 C C . ARG A 1 199 ? -26.112 -19.819 37.351 1.00 43.22 199 ARG A C 1
ATOM 1598 O O . ARG A 1 199 ? -27.143 -20.473 37.258 1.00 43.22 199 ARG A O 1
ATOM 1605 N N . SER A 1 200 ? -24.897 -20.339 37.248 1.00 40.16 200 SER A N 1
ATOM 1606 C CA . SER A 1 200 ? -24.606 -21.755 37.446 1.00 40.16 200 SER A CA 1
ATOM 1607 C C . SER A 1 200 ? -23.818 -21.836 38.741 1.00 40.16 200 SER A C 1
ATOM 1609 O O . SER A 1 200 ? -22.721 -21.293 38.844 1.00 40.16 200 SER A O 1
ATOM 1611 N N . SER A 1 201 ? -24.478 -22.397 39.741 1.00 40.47 201 SER A N 1
ATOM 1612 C CA . SER A 1 201 ? -24.027 -22.626 41.102 1.00 40.47 201 SER A CA 1
ATOM 1613 C C . SER A 1 201 ? -22.792 -23.520 41.159 1.00 40.47 201 SER A C 1
ATOM 1615 O O . SER A 1 201 ? -22.726 -24.551 40.497 1.00 40.47 201 SER A O 1
ATOM 1617 N N . SER A 1 202 ? -21.861 -23.117 42.019 1.00 39.31 202 SER A N 1
ATOM 1618 C CA . SER A 1 202 ? -20.913 -23.989 42.706 1.00 39.31 202 SER A CA 1
ATOM 1619 C C . SER A 1 202 ? -21.649 -25.161 43.360 1.00 39.31 202 SER A C 1
ATOM 1621 O O . SER A 1 202 ? -22.566 -24.929 44.147 1.00 39.31 202 SER A O 1
ATOM 1623 N N . ALA A 1 203 ? -21.208 -26.385 43.085 1.00 40.31 203 ALA A N 1
ATOM 1624 C CA . ALA A 1 203 ? -21.395 -27.528 43.967 1.00 40.31 203 ALA A CA 1
ATOM 1625 C C . ALA A 1 203 ? -20.034 -28.215 44.110 1.00 40.31 203 ALA A C 1
ATOM 1627 O O . ALA A 1 203 ? -19.390 -28.560 43.120 1.00 40.31 203 ALA A O 1
ATOM 1628 N N . ALA A 1 204 ? -19.591 -28.303 45.357 1.00 39.81 204 ALA A N 1
ATOM 1629 C CA . ALA A 1 204 ? -18.368 -28.939 45.802 1.00 39.81 204 ALA A CA 1
ATOM 1630 C C . ALA A 1 204 ? -18.671 -30.354 46.332 1.00 39.81 204 ALA A C 1
ATOM 1632 O O . ALA A 1 204 ? -19.733 -30.547 46.916 1.00 39.81 204 ALA A O 1
ATOM 1633 N N . ALA A 1 205 ? -17.671 -31.235 46.197 1.00 38.59 205 ALA A N 1
ATOM 1634 C CA . ALA A 1 205 ? -17.271 -32.341 47.086 1.00 38.59 205 ALA A CA 1
ATOM 1635 C C . ALA A 1 205 ? -18.153 -33.605 47.280 1.00 38.59 205 ALA A C 1
ATOM 1637 O O . ALA A 1 205 ? -19.363 -33.526 47.461 1.00 38.59 205 ALA A O 1
ATOM 1638 N N . GLY A 1 206 ? -17.443 -34.746 47.374 1.00 38.38 206 GLY A N 1
ATOM 1639 C CA . GLY A 1 206 ? -17.885 -36.108 47.733 1.00 38.38 206 GLY A CA 1
ATOM 1640 C C . GLY A 1 206 ? -18.033 -36.989 46.491 1.00 38.38 206 GLY A C 1
ATOM 1641 O O . GLY A 1 206 ? -18.870 -36.679 45.654 1.00 38.38 206 GLY A O 1
ATOM 1642 N N . GLU A 1 207 ? -17.244 -38.034 46.240 1.00 34.62 207 GLU A N 1
ATOM 1643 C CA . GLU A 1 207 ? -16.465 -38.957 47.085 1.00 34.62 207 GLU A CA 1
ATOM 1644 C C . GLU A 1 207 ? -15.349 -39.579 46.222 1.00 34.62 207 GLU A C 1
ATOM 1646 O O . GLU A 1 207 ? -15.565 -39.691 44.988 1.00 34.62 207 GLU A O 1
#

Sequence (207 aa):
VASFEGLERHGLLPALFPESAAALKSNRSGALRRFVVEGLRSTDERVANDEPVSPAFLFALLLWPAFCRTLIALQRQGLAPEEAQRRAADRVTLHQLTTIALPRRFSLPMQEIWLLQSRFGSRQRKRVFRTLTHPRFRAAFDFLVLRQAASSEHAADIAFWREAQQQSGRELESALDSLHAEGVTEEGAAPRRRRRRRRSSSAAAGE

Foldseek 3Di:
DVVVVVCVVVVNLCLQQVLLVVLCVPPPVNLLVLLLVLLVVVVVVCVVVVHDDALLLNCLSSLVSSLVVQLVVVVVVVDDNLVSLVVSLVVSVVVSCVRDPDDPVRSVLSSVLSSLLVLLVDLDLVSLVVLLPDPCNVSSLVSLVSSCSSPVPSVVSNVVNVVCNVDDSVRSVVVSVVVVVVVCVVVVDDDDPDPPPDDDDDDDDDD

Solvent-accessible surface area (backbone atoms only — not comparable to full-atom values): 11709 Å² total; per-residue (Å²): 71,69,67,61,55,47,28,57,76,70,62,43,35,51,72,66,39,45,58,22,40,52,30,47,74,68,41,85,83,43,31,60,52,45,26,38,47,51,50,32,43,56,48,48,54,34,53,76,68,76,43,91,80,55,69,23,55,53,49,36,46,64,42,39,36,24,30,53,51,42,27,55,54,37,42,76,71,67,42,55,71,72,57,21,50,53,52,17,44,50,50,48,51,58,59,45,48,78,67,41,91,65,57,65,90,32,48,54,58,20,42,50,33,58,64,46,59,73,52,59,79,53,74,49,62,76,58,43,56,57,44,69,70,35,96,54,32,65,63,26,48,56,50,52,56,41,45,38,70,44,39,72,85,43,51,65,44,51,54,52,56,58,50,60,71,72,45,53,77,67,56,45,51,52,54,40,50,52,56,53,52,56,57,47,64,76,68,63,85,72,86,80,75,80,78,77,80,79,83,78,79,90,82,80,89,88,132

Organism: NCBI:txid83617

Secondary structure (DSSP, 8-state):
-HHHHHHHHTT-HHHH-HHHHHHHHH-TT-HHHHHHHHHHHHHHHHHHTTPPPPHHHHHHHHHHHHHHHHHHHHHHTT--HHHHHHHHHHHHHHHHHTTS---HHHHHHHHHHHHHTTTTT---HHHHHHHHT-TTHHHHHHHHHHHTTT-GGGHHHHHHHHHHTTS-HHHHHHHHHHHHHHHHHHS--S-----------------

Radius of gyration: 22.2 Å; Cα contacts (8 Å, |Δi|>4): 164; chains: 1; bounding box: 51×59×72 Å

Mean predicted aligned error: 8.15 Å

pLDDT: mean 88.35, std 17.54, range [34.62, 98.56]